Protein AF-A0AA36I573-F1 (afdb_monomer_lite)

Structure (mmCIF, N/CA/C/O backbone):
data_AF-A0AA36I573-F1
#
_entry.id   AF-A0AA36I573-F1
#
loop_
_atom_site.group_PDB
_atom_site.id
_atom_site.type_symbol
_atom_site.label_atom_id
_atom_site.label_alt_id
_atom_site.label_comp_id
_atom_site.label_asym_id
_atom_site.label_entity_id
_atom_site.label_seq_id
_atom_site.pdbx_PDB_ins_code
_atom_site.Cartn_x
_atom_site.Cartn_y
_atom_site.Cartn_z
_atom_site.occupancy
_atom_site.B_iso_or_equiv
_atom_site.auth_seq_id
_atom_site.auth_comp_i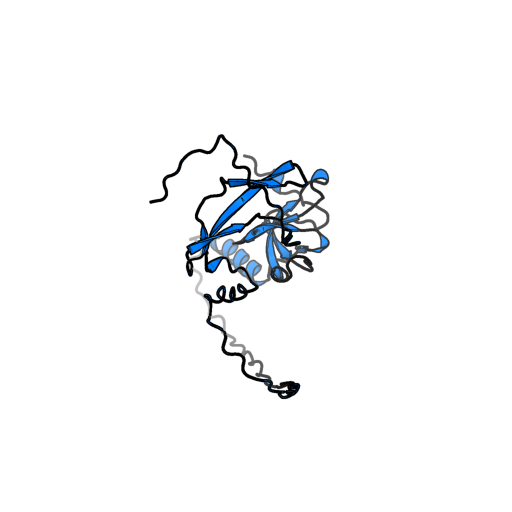d
_atom_site.auth_asym_id
_atom_site.auth_atom_id
_atom_site.pdbx_PDB_model_num
ATOM 1 N N . MET A 1 1 ? -1.035 2.482 -28.900 1.00 48.44 1 MET A N 1
ATOM 2 C CA . MET A 1 1 ? 0.062 3.462 -29.028 1.00 48.44 1 MET A CA 1
ATOM 3 C C . MET A 1 1 ? 0.068 4.164 -27.682 1.00 48.44 1 MET A C 1
ATOM 5 O O . MET A 1 1 ? -0.864 4.911 -27.439 1.00 48.44 1 MET A O 1
ATOM 9 N N . ASP A 1 2 ? 0.841 3.772 -26.669 1.00 44.41 2 ASP A N 1
ATOM 10 C CA . ASP A 1 2 ? 2.246 3.348 -26.639 1.00 44.41 2 ASP A CA 1
ATOM 11 C C . ASP A 1 2 ? 2.538 2.459 -25.395 1.00 44.41 2 ASP A C 1
ATOM 13 O O . ASP A 1 2 ? 3.086 2.935 -24.407 1.00 44.41 2 ASP A O 1
ATOM 17 N N . ASP A 1 3 ? 2.185 1.165 -25.414 1.00 58.22 3 ASP A N 1
ATOM 18 C CA . ASP A 1 3 ? 2.362 0.246 -24.258 1.00 58.22 3 ASP A CA 1
ATOM 19 C C . ASP A 1 3 ? 3.689 -0.546 -24.279 1.00 58.22 3 ASP A C 1
ATOM 21 O O . ASP A 1 3 ? 3.875 -1.526 -23.555 1.00 58.22 3 ASP A O 1
ATOM 25 N N . GLU A 1 4 ? 4.641 -0.175 -25.138 1.00 62.88 4 GLU A N 1
ATOM 26 C CA . GLU A 1 4 ? 5.870 -0.965 -25.324 1.00 62.88 4 GLU A CA 1
ATOM 27 C C . GLU A 1 4 ? 6.945 -0.679 -24.259 1.00 62.88 4 GLU A C 1
ATOM 29 O O . GLU A 1 4 ? 7.864 -1.475 -24.059 1.00 62.88 4 GLU A O 1
ATOM 34 N N . ASN A 1 5 ? 6.793 0.410 -23.498 1.00 55.94 5 ASN A N 1
ATOM 35 C CA . ASN A 1 5 ? 7.758 0.817 -22.474 1.00 55.94 5 ASN A CA 1
ATOM 36 C C . ASN A 1 5 ? 7.589 0.087 -21.121 1.00 55.94 5 ASN A C 1
ATOM 38 O O . ASN A 1 5 ? 8.440 0.223 -20.244 1.00 55.94 5 ASN A O 1
ATOM 42 N N . ASP A 1 6 ? 6.551 -0.743 -20.958 1.00 59.88 6 ASP A N 1
ATOM 43 C CA . ASP A 1 6 ? 6.249 -1.454 -19.701 1.00 59.88 6 ASP A CA 1
ATOM 44 C C . ASP A 1 6 ? 6.903 -2.847 -19.579 1.00 59.88 6 ASP A C 1
ATOM 46 O O . ASP A 1 6 ? 6.723 -3.555 -18.584 1.00 59.88 6 ASP A O 1
ATOM 50 N N . ARG A 1 7 ? 7.688 -3.280 -20.577 1.00 62.47 7 ARG A N 1
ATOM 51 C CA . ARG A 1 7 ? 8.261 -4.644 -20.606 1.00 62.47 7 ARG A CA 1
ATOM 52 C C . ARG A 1 7 ? 9.663 -4.790 -20.025 1.00 62.47 7 ARG A C 1
ATOM 54 O O . ARG A 1 7 ? 10.104 -5.929 -19.820 1.00 62.47 7 ARG A O 1
ATOM 61 N N . ALA A 1 8 ? 10.366 -3.697 -19.740 1.00 68.00 8 ALA A N 1
ATOM 62 C CA . ALA A 1 8 ? 11.680 -3.788 -19.119 1.00 68.00 8 ALA A CA 1
ATOM 63 C C . ALA A 1 8 ? 11.541 -4.243 -17.649 1.00 68.00 8 ALA A C 1
ATOM 65 O O . ALA A 1 8 ? 10.727 -3.688 -16.910 1.00 68.00 8 ALA A O 1
ATOM 66 N N . PRO A 1 9 ? 12.301 -5.256 -17.190 1.00 72.38 9 PRO A N 1
ATOM 67 C CA . PRO A 1 9 ? 12.328 -5.615 -15.776 1.00 72.38 9 PRO A CA 1
ATOM 68 C C . PRO A 1 9 ? 12.820 -4.418 -14.958 1.00 72.38 9 PRO A C 1
ATOM 70 O O . PRO A 1 9 ? 13.896 -3.879 -15.218 1.00 72.38 9 PRO A O 1
ATOM 73 N N . VAL A 1 10 ? 12.032 -4.001 -13.967 1.00 80.00 10 VAL A N 1
ATOM 74 C CA . VAL A 1 10 ? 12.319 -2.796 -13.193 1.00 80.00 10 VAL A CA 1
ATOM 75 C C . VAL A 1 10 ? 12.992 -3.192 -11.879 1.00 80.00 10 VAL A C 1
ATOM 77 O O . VAL A 1 10 ? 12.373 -3.752 -10.973 1.00 80.00 10 VAL A O 1
ATOM 80 N N . GLY A 1 11 ? 14.286 -2.890 -11.777 1.00 85.12 11 GLY A N 1
ATOM 81 C CA . GLY A 1 11 ? 15.065 -3.038 -10.549 1.00 85.12 11 GLY A CA 1
ATOM 82 C C . GLY A 1 11 ? 15.696 -4.422 -10.312 1.00 85.12 11 GLY A C 1
ATOM 83 O O . GLY A 1 11 ? 15.531 -5.351 -11.104 1.00 85.12 11 GLY A O 1
ATOM 84 N N . PRO A 1 12 ? 16.437 -4.570 -9.199 1.00 88.56 12 PRO A N 1
ATOM 85 C CA . PRO A 1 12 ? 17.244 -5.757 -8.879 1.00 88.56 12 PRO A CA 1
ATOM 86 C C . PRO A 1 12 ? 16.433 -7.045 -8.683 1.00 88.56 12 PRO A C 1
ATOM 88 O O . PRO A 1 12 ? 16.950 -8.138 -8.900 1.00 88.56 12 PRO A O 1
ATOM 91 N N . LEU A 1 13 ? 15.156 -6.935 -8.303 1.00 89.88 13 LEU A N 1
ATOM 92 C CA . LEU A 1 13 ? 14.264 -8.086 -8.132 1.00 89.88 13 LEU A CA 1
ATOM 93 C C . LEU A 1 13 ? 13.675 -8.602 -9.457 1.00 89.88 13 LEU A C 1
ATOM 95 O O . LEU A 1 13 ? 12.965 -9.611 -9.446 1.00 89.88 13 LEU A O 1
ATOM 99 N N . GLY A 1 14 ? 13.927 -7.922 -10.583 1.00 93.06 14 GLY A N 1
ATOM 100 C CA . GLY A 1 14 ? 13.366 -8.290 -11.885 1.00 93.06 14 GLY A CA 1
ATOM 101 C C . GLY A 1 14 ? 11.836 -8.352 -11.858 1.00 93.06 14 GLY A C 1
ATOM 102 O O . GLY A 1 14 ? 11.238 -9.298 -12.381 1.00 93.06 14 GLY A O 1
ATOM 103 N N . LEU A 1 15 ? 11.212 -7.401 -11.158 1.00 93.12 15 LEU A N 1
ATOM 104 C CA . LEU A 1 15 ? 9.760 -7.289 -11.070 1.00 93.12 15 LEU A CA 1
ATOM 105 C C . LEU A 1 15 ? 9.243 -6.495 -12.265 1.00 93.12 15 LEU A C 1
ATOM 107 O O . LEU A 1 15 ? 9.844 -5.497 -12.670 1.00 93.12 15 LEU A O 1
ATOM 111 N N . ARG A 1 16 ? 8.131 -6.955 -12.829 1.00 92.88 16 ARG A N 1
ATOM 112 C CA . ARG A 1 16 ? 7.408 -6.248 -13.890 1.00 92.88 16 ARG A CA 1
ATOM 113 C C . ARG A 1 16 ? 6.127 -5.637 -13.334 1.00 92.88 16 ARG A C 1
ATOM 115 O O . ARG A 1 16 ? 5.551 -6.240 -12.423 1.00 92.88 16 ARG A O 1
ATOM 122 N N . PRO A 1 17 ? 5.679 -4.470 -13.829 1.00 93.62 17 PRO A N 1
ATOM 123 C CA . PRO A 1 17 ? 4.363 -3.940 -13.486 1.00 93.62 17 PRO A CA 1
ATOM 124 C C . PRO A 1 17 ? 3.287 -5.025 -13.653 1.00 93.62 17 PRO A C 1
ATOM 126 O O . PRO A 1 17 ? 3.243 -5.709 -14.671 1.00 93.62 17 PRO A O 1
ATOM 129 N N . GLY A 1 18 ? 2.479 -5.244 -12.619 1.00 93.38 18 GLY A N 1
ATOM 130 C CA . GLY A 1 18 ? 1.494 -6.326 -12.542 1.00 93.38 18 GLY A CA 1
ATOM 131 C C . GLY A 1 18 ? 1.977 -7.615 -11.865 1.00 93.38 18 GLY A C 1
ATOM 132 O O . GLY A 1 18 ? 1.145 -8.466 -11.552 1.00 93.38 18 GLY A O 1
ATOM 133 N N . ASP A 1 19 ? 3.271 -7.774 -11.561 1.00 94.25 19 ASP A N 1
ATOM 134 C CA . ASP A 1 19 ? 3.752 -8.963 -10.846 1.00 94.25 19 ASP A CA 1
ATOM 135 C C . ASP A 1 19 ? 3.166 -9.016 -9.417 1.00 94.25 19 ASP A C 1
ATOM 137 O O . ASP A 1 19 ? 3.201 -8.013 -8.685 1.00 94.25 19 ASP A O 1
ATOM 141 N N . PRO A 1 20 ? 2.669 -10.185 -8.965 1.00 96.00 20 PRO A N 1
ATOM 142 C CA . PRO A 1 20 ? 2.186 -10.350 -7.606 1.00 96.00 20 PRO A CA 1
ATOM 143 C C . PRO A 1 20 ? 3.357 -10.364 -6.620 1.00 96.00 20 PRO A C 1
ATOM 145 O O . PRO A 1 20 ? 4.301 -11.157 -6.708 1.00 96.00 20 PRO A O 1
ATOM 148 N N . VAL A 1 21 ? 3.271 -9.498 -5.619 1.00 97.00 21 VAL A N 1
ATOM 149 C CA . VAL A 1 21 ? 4.294 -9.343 -4.588 1.00 97.00 21 VAL A CA 1
ATOM 150 C C . VAL A 1 21 ? 3.684 -9.409 -3.198 1.00 97.00 21 VAL A C 1
ATOM 152 O O . VAL A 1 21 ? 2.581 -8.927 -2.948 1.00 97.00 21 VAL A O 1
ATOM 155 N N . ARG A 1 22 ? 4.410 -10.010 -2.258 1.00 97.44 22 ARG A N 1
ATOM 156 C CA . ARG A 1 22 ? 4.003 -10.136 -0.861 1.00 97.44 22 ARG A CA 1
ATOM 157 C C . ARG A 1 22 ? 4.809 -9.196 0.002 1.00 97.44 22 ARG A C 1
ATOM 159 O O . ARG A 1 22 ? 6.034 -9.141 -0.082 1.00 97.44 22 ARG A O 1
ATOM 166 N N . LEU A 1 23 ? 4.110 -8.496 0.882 1.00 97.75 23 LEU A N 1
ATOM 167 C CA . LEU A 1 23 ? 4.749 -7.617 1.843 1.00 97.75 23 LEU A CA 1
ATOM 168 C C . LEU A 1 23 ? 5.271 -8.402 3.046 1.00 97.75 23 LEU A C 1
ATOM 170 O O . LEU A 1 23 ? 4.545 -9.199 3.646 1.00 97.75 23 LEU A O 1
ATOM 174 N N . LYS A 1 24 ? 6.521 -8.150 3.439 1.00 97.69 24 LYS A N 1
ATOM 175 C CA . LYS A 1 24 ? 7.153 -8.758 4.616 1.00 97.69 24 LYS A CA 1
ATOM 176 C C . LYS A 1 24 ? 7.926 -7.742 5.447 1.00 97.69 24 LYS A C 1
ATOM 178 O O . LYS A 1 24 ? 8.420 -6.734 4.953 1.00 97.69 24 LYS A O 1
ATOM 183 N N . ARG A 1 25 ? 8.082 -8.043 6.739 1.00 96.69 25 ARG A N 1
ATOM 184 C CA . ARG A 1 25 ? 8.960 -7.314 7.673 1.00 96.69 25 ARG A CA 1
ATOM 185 C C . ARG A 1 25 ? 8.707 -5.793 7.761 1.00 96.69 25 ARG A C 1
ATOM 187 O O . ARG A 1 25 ? 9.618 -5.061 8.140 1.00 96.69 25 ARG A O 1
ATOM 194 N N . LEU A 1 26 ? 7.504 -5.295 7.448 1.00 96.69 26 LEU A N 1
ATOM 195 C CA . LEU A 1 26 ? 7.151 -3.896 7.708 1.00 96.69 26 LEU A CA 1
ATOM 196 C C . LEU A 1 26 ? 7.145 -3.645 9.217 1.00 96.69 26 LEU A C 1
ATOM 198 O O . LEU A 1 26 ? 6.430 -4.322 9.963 1.00 96.69 26 LEU A O 1
ATOM 202 N N . GLN A 1 27 ? 7.931 -2.657 9.651 1.00 95.44 27 GLN A N 1
ATOM 203 C CA . GLN A 1 27 ? 7.996 -2.240 11.053 1.00 95.44 27 GLN A CA 1
ATOM 204 C C . GLN A 1 27 ? 6.838 -1.317 11.434 1.00 95.44 27 GLN A C 1
ATOM 206 O O . GLN A 1 27 ? 6.235 -1.519 12.485 1.00 95.44 27 GLN A O 1
ATOM 211 N N . ALA A 1 28 ? 6.502 -0.357 10.565 1.00 93.94 28 ALA A N 1
ATOM 212 C CA . ALA A 1 28 ? 5.454 0.629 10.826 1.00 93.94 28 ALA A CA 1
ATOM 213 C C . ALA A 1 28 ? 4.062 -0.010 10.925 1.00 93.94 28 ALA A C 1
ATOM 215 O O . ALA A 1 28 ? 3.282 0.340 11.802 1.00 93.94 28 ALA A O 1
ATOM 216 N N . ASN A 1 29 ? 3.756 -0.983 10.059 1.00 94.00 29 ASN A N 1
ATOM 217 C CA . ASN A 1 29 ? 2.431 -1.590 10.025 1.00 94.00 29 ASN A CA 1
ATOM 218 C C . ASN A 1 29 ? 2.495 -3.114 9.892 1.00 94.00 29 ASN A C 1
ATOM 220 O O . ASN A 1 29 ? 2.471 -3.678 8.796 1.00 94.00 29 ASN A O 1
ATOM 224 N N . LYS A 1 30 ? 2.544 -3.797 11.041 1.00 96.31 30 LYS A N 1
ATOM 225 C CA . LYS A 1 30 ? 2.609 -5.265 11.092 1.00 96.31 30 LYS A CA 1
ATOM 226 C C . LYS A 1 30 ? 1.374 -5.944 10.495 1.00 96.31 30 LYS A C 1
ATOM 228 O O . LYS A 1 30 ? 1.497 -7.076 10.041 1.00 96.31 30 LYS A O 1
ATOM 233 N N . SER A 1 31 ? 0.225 -5.259 10.453 1.00 96.44 31 SER A N 1
ATOM 234 C CA . SER A 1 31 ? -1.022 -5.795 9.881 1.00 96.44 31 SER A CA 1
ATOM 235 C C . SER A 1 31 ? -0.951 -6.023 8.369 1.00 96.44 31 SER A C 1
ATOM 237 O O . SER A 1 31 ? -1.752 -6.772 7.822 1.00 96.44 31 SER A O 1
ATOM 239 N N . MET A 1 32 ? 0.001 -5.373 7.693 1.00 96.19 32 MET A N 1
ATOM 240 C CA . MET A 1 32 ? 0.191 -5.495 6.249 1.00 96.19 32 MET A CA 1
ATOM 241 C C . MET A 1 32 ? 1.132 -6.631 5.863 1.00 96.19 32 MET A C 1
ATOM 243 O O . MET A 1 32 ? 1.181 -7.025 4.700 1.00 96.19 32 MET A O 1
ATOM 247 N N . ASN A 1 33 ? 1.878 -7.168 6.829 1.00 97.50 33 ASN A N 1
ATOM 248 C CA . ASN A 1 33 ? 2.772 -8.281 6.571 1.00 97.50 33 ASN A CA 1
ATOM 249 C C . ASN A 1 33 ? 1.958 -9.517 6.192 1.00 97.50 33 ASN A C 1
ATOM 251 O O . ASN A 1 33 ? 1.043 -9.927 6.902 1.00 97.50 33 ASN A O 1
ATOM 255 N N . GLY A 1 34 ? 2.330 -10.130 5.077 1.00 96.56 34 GLY A N 1
ATOM 256 C CA . GLY A 1 34 ? 1.684 -11.311 4.538 1.00 96.56 34 GLY A CA 1
ATOM 257 C C . GLY A 1 34 ? 0.626 -11.027 3.476 1.00 96.56 34 GLY A C 1
ATOM 258 O O . GLY A 1 34 ? 0.245 -11.986 2.804 1.00 96.56 34 GLY A O 1
ATOM 259 N N . LEU A 1 35 ? 0.201 -9.769 3.295 1.00 97.06 35 LEU A N 1
ATOM 260 C CA . LEU A 1 35 ? -0.703 -9.376 2.213 1.00 97.06 35 LEU A CA 1
ATOM 261 C C . LEU A 1 35 ? 0.009 -9.437 0.861 1.00 97.06 35 LEU A C 1
ATOM 263 O O . LEU A 1 35 ? 1.202 -9.137 0.762 1.00 97.06 35 LEU A O 1
ATOM 267 N N . VAL A 1 36 ? -0.750 -9.826 -0.161 1.00 96.75 36 VAL A N 1
ATOM 268 C CA . VAL A 1 36 ? -0.321 -9.845 -1.560 1.00 96.75 36 VAL A CA 1
ATOM 269 C C . VAL A 1 36 ? -0.915 -8.624 -2.253 1.00 96.75 36 VAL A C 1
ATOM 271 O O . VAL A 1 36 ? -2.093 -8.320 -2.061 1.00 96.75 36 VAL A O 1
ATOM 274 N N . GLY A 1 37 ? -0.088 -7.923 -3.015 1.00 96.94 37 GLY A N 1
ATOM 275 C CA . GLY A 1 37 ? -0.473 -6.815 -3.879 1.00 96.94 37 GLY A CA 1
ATOM 276 C C . GLY A 1 37 ? 0.196 -6.945 -5.240 1.00 96.94 37 GLY A C 1
ATOM 277 O O . GLY A 1 37 ? 0.903 -7.922 -5.495 1.00 96.94 37 GLY A O 1
ATOM 278 N N . TYR A 1 38 ? -0.011 -5.952 -6.093 1.00 96.94 38 TYR A N 1
ATOM 279 C CA . TYR A 1 38 ? 0.571 -5.909 -7.430 1.00 96.94 38 TYR A CA 1
ATOM 280 C C . TYR A 1 38 ? 1.622 -4.811 -7.497 1.00 96.94 38 TYR A C 1
ATOM 282 O O . TYR A 1 38 ? 1.400 -3.692 -7.026 1.00 96.94 38 TYR A O 1
ATOM 290 N N . PHE A 1 39 ? 2.797 -5.138 -8.028 1.00 96.50 39 PHE A N 1
ATOM 291 C CA . PHE A 1 39 ? 3.827 -4.136 -8.258 1.00 96.50 39 PHE A CA 1
ATOM 292 C C . PHE A 1 39 ? 3.371 -3.176 -9.361 1.00 96.50 39 PHE A C 1
ATOM 294 O O . PHE A 1 39 ? 2.940 -3.624 -10.415 1.00 96.50 39 PHE A O 1
ATOM 301 N N . MET A 1 40 ? 3.459 -1.867 -9.125 1.00 95.31 40 MET A N 1
ATOM 302 C CA . MET A 1 40 ? 3.114 -0.860 -10.132 1.00 95.31 40 MET A CA 1
ATOM 303 C C . MET A 1 40 ? 4.365 -0.290 -10.790 1.00 95.31 40 MET A C 1
ATOM 305 O O . MET A 1 40 ? 4.527 -0.374 -11.999 1.00 95.31 40 MET A O 1
ATOM 309 N N . LYS A 1 41 ? 5.244 0.319 -9.988 1.00 94.75 41 LYS A N 1
ATOM 310 C CA . LYS A 1 41 ? 6.435 1.016 -10.479 1.00 94.75 41 LYS A CA 1
ATOM 311 C C . LYS A 1 41 ? 7.520 1.111 -9.417 1.00 94.75 41 LYS A C 1
ATOM 313 O O . LYS A 1 41 ? 7.233 1.093 -8.215 1.00 94.75 41 LYS A O 1
ATOM 318 N N . LEU A 1 42 ? 8.761 1.255 -9.870 1.00 95.00 42 LEU A N 1
ATOM 319 C CA . LEU A 1 42 ? 9.894 1.615 -9.025 1.00 95.00 42 LEU A CA 1
ATOM 320 C C . LEU A 1 42 ? 10.071 3.127 -9.080 1.00 95.00 42 LEU A C 1
ATOM 322 O O . LEU A 1 42 ? 10.150 3.706 -10.161 1.00 95.00 42 LEU A O 1
ATOM 326 N N . GLU A 1 43 ? 10.122 3.761 -7.920 1.00 94.12 43 GLU A N 1
ATOM 327 C CA . GLU A 1 43 ? 10.464 5.174 -7.837 1.00 94.12 43 GLU A CA 1
ATOM 328 C C . GLU A 1 43 ? 11.951 5.379 -8.099 1.00 94.12 43 GLU A C 1
ATOM 330 O O . GLU A 1 43 ? 12.790 4.580 -7.672 1.00 94.12 43 GLU A O 1
ATOM 335 N N . THR A 1 44 ? 12.267 6.453 -8.815 1.00 89.31 44 THR A N 1
ATOM 336 C CA . THR A 1 44 ? 13.628 6.818 -9.200 1.00 89.31 44 THR A CA 1
ATOM 337 C C . THR A 1 44 ? 14.505 7.017 -7.960 1.00 89.31 44 THR A C 1
ATOM 339 O O . THR A 1 44 ? 14.018 7.213 -6.842 1.00 89.31 44 THR A O 1
ATOM 342 N N . ALA A 1 45 ? 15.829 6.978 -8.130 1.00 84.12 45 ALA A N 1
ATOM 343 C CA . ALA A 1 45 ? 16.768 7.173 -7.020 1.00 84.12 45 ALA A CA 1
ATOM 344 C C . ALA A 1 45 ? 16.550 8.511 -6.282 1.00 84.12 45 ALA A C 1
ATOM 346 O O . ALA A 1 45 ? 16.762 8.579 -5.072 1.00 84.12 45 ALA A O 1
ATOM 347 N N . GLU A 1 46 ? 16.054 9.529 -6.988 1.00 87.00 46 GLU A N 1
ATOM 348 C CA . GLU A 1 46 ? 15.692 10.845 -6.442 1.00 87.00 46 GLU A CA 1
ATOM 349 C C . GLU A 1 46 ? 14.585 10.764 -5.377 1.00 87.00 46 GLU A C 1
ATOM 351 O O . GLU A 1 46 ? 14.646 11.443 -4.355 1.00 87.00 46 GLU A O 1
ATOM 356 N N . ASP A 1 47 ? 13.630 9.851 -5.557 1.00 84.94 47 ASP A N 1
ATOM 357 C CA . ASP A 1 47 ? 12.518 9.589 -4.635 1.00 84.94 47 ASP A CA 1
ATOM 358 C C . ASP A 1 47 ? 12.868 8.540 -3.555 1.00 84.94 47 ASP A C 1
ATOM 360 O O . ASP A 1 47 ? 12.057 8.182 -2.691 1.00 84.94 47 ASP A O 1
ATOM 364 N N . GLY A 1 48 ? 14.108 8.039 -3.570 1.00 86.81 48 GLY A N 1
ATOM 365 C CA . GLY A 1 48 ? 14.629 7.092 -2.588 1.00 86.81 48 GLY A CA 1
ATOM 366 C C . GLY A 1 48 ? 14.417 5.617 -2.931 1.00 86.81 48 GLY A C 1
ATOM 367 O O . GLY A 1 48 ? 14.459 4.789 -2.015 1.00 86.81 48 GLY A O 1
ATOM 368 N N . GLY A 1 49 ? 14.191 5.278 -4.209 1.00 91.75 49 GLY A N 1
ATOM 369 C CA . GLY A 1 49 ? 14.271 3.895 -4.702 1.00 91.75 49 GLY A CA 1
ATOM 370 C C . GLY A 1 49 ? 13.233 2.945 -4.097 1.00 91.75 49 GLY A C 1
ATOM 371 O O . GLY A 1 49 ? 13.552 1.808 -3.742 1.00 91.75 49 GLY A O 1
ATOM 372 N N . ARG A 1 50 ? 12.001 3.420 -3.882 1.00 96.31 50 ARG A N 1
ATOM 373 C CA . ARG A 1 50 ? 10.931 2.636 -3.246 1.00 96.31 50 ARG A CA 1
ATOM 374 C C . ARG A 1 50 ? 10.038 1.974 -4.291 1.00 96.31 50 ARG A C 1
ATOM 376 O O . ARG A 1 50 ? 9.750 2.537 -5.339 1.00 96.31 50 ARG A O 1
ATOM 383 N N . TYR A 1 51 ? 9.563 0.779 -3.973 1.00 96.56 51 TYR A N 1
ATOM 384 C CA . TYR A 1 51 ? 8.590 0.046 -4.771 1.00 96.56 51 TYR A CA 1
ATOM 385 C C . TYR A 1 51 ? 7.190 0.557 -4.431 1.00 96.56 51 TYR A C 1
ATOM 387 O O . TYR A 1 51 ? 6.818 0.610 -3.256 1.00 96.56 51 TYR A O 1
ATOM 395 N N . VAL A 1 52 ? 6.407 0.915 -5.445 1.00 97.06 52 VAL A N 1
ATOM 396 C CA . VAL A 1 52 ? 4.989 1.254 -5.290 1.00 97.06 52 VAL A CA 1
ATOM 397 C C . VAL A 1 52 ? 4.173 -0.003 -5.559 1.00 97.06 52 VAL A C 1
ATOM 399 O O . VAL A 1 52 ? 4.216 -0.554 -6.659 1.00 97.06 52 VAL A O 1
ATOM 402 N N . VAL A 1 53 ? 3.460 -0.473 -4.538 1.00 97.50 53 VAL A N 1
ATOM 403 C CA . VAL A 1 53 ? 2.655 -1.698 -4.582 1.00 97.50 53 VAL A CA 1
ATOM 404 C C . VAL A 1 53 ? 1.197 -1.355 -4.314 1.00 97.50 53 VAL A C 1
ATOM 406 O O . VAL A 1 53 ? 0.886 -0.732 -3.299 1.00 97.50 53 VAL A O 1
ATOM 409 N N . GLU A 1 54 ? 0.296 -1.791 -5.185 1.00 97.38 54 GLU A N 1
ATOM 410 C CA . GLU A 1 54 ? -1.142 -1.619 -5.008 1.00 97.38 54 GLU A CA 1
ATOM 411 C C . GLU A 1 54 ? -1.732 -2.763 -4.172 1.00 97.38 54 GLU A C 1
ATOM 413 O O . GLU A 1 54 ? -1.615 -3.941 -4.516 1.00 97.38 54 GLU A O 1
ATOM 418 N N . LEU A 1 55 ? -2.375 -2.422 -3.051 1.00 96.69 55 LEU A N 1
ATOM 419 C CA . LEU A 1 55 ? -2.978 -3.379 -2.113 1.00 96.69 55 LEU A CA 1
ATOM 420 C C . LEU A 1 55 ? -4.508 -3.347 -2.181 1.00 96.69 55 LEU A C 1
ATOM 422 O O . LEU A 1 55 ? -5.182 -3.126 -1.167 1.00 96.69 55 LEU A O 1
ATOM 426 N N . GLY A 1 56 ? -5.065 -3.552 -3.376 1.00 94.25 56 GLY A N 1
ATOM 427 C CA . GLY A 1 56 ? -6.512 -3.571 -3.612 1.00 94.25 56 GLY A CA 1
ATOM 428 C C . GLY A 1 56 ? -7.220 -2.389 -2.938 1.00 94.25 56 GLY A C 1
ATOM 429 O O . GLY A 1 56 ? -6.897 -1.234 -3.185 1.00 94.25 56 GLY A O 1
ATOM 430 N N . LYS A 1 57 ? -8.129 -2.669 -1.992 1.00 93.94 57 LYS A N 1
ATOM 431 C CA . LYS A 1 57 ? -8.930 -1.643 -1.290 1.00 93.94 57 LYS A CA 1
ATOM 432 C C . LYS A 1 57 ? -8.124 -0.607 -0.492 1.00 93.94 57 LYS A C 1
ATOM 434 O O . LYS A 1 57 ? -8.691 0.405 -0.097 1.00 93.94 57 LYS A O 1
ATOM 439 N N . ARG A 1 58 ? -6.849 -0.866 -0.179 1.00 93.38 58 ARG A N 1
ATOM 440 C CA . ARG A 1 58 ? -6.006 0.057 0.604 1.00 93.38 58 ARG A CA 1
ATOM 441 C C . ARG A 1 58 ? -5.262 1.082 -0.256 1.00 93.38 58 ARG A C 1
ATOM 443 O O . ARG A 1 58 ? -4.690 2.006 0.312 1.00 93.38 58 ARG A O 1
ATOM 450 N N . GLY A 1 59 ? -5.279 0.928 -1.580 1.00 96.19 59 GLY A N 1
ATOM 451 C CA . GLY A 1 59 ? -4.570 1.809 -2.505 1.00 96.19 59 GLY A CA 1
ATOM 452 C C . GLY A 1 59 ? -3.060 1.535 -2.600 1.00 96.19 59 GLY A C 1
ATOM 453 O O . GLY A 1 59 ? -2.586 0.479 -2.155 1.00 96.19 59 GLY A O 1
ATOM 454 N N . PRO A 1 60 ? -2.302 2.463 -3.216 1.00 97.12 60 PRO A N 1
ATOM 455 C CA . PRO A 1 60 ? -0.873 2.317 -3.466 1.00 97.12 60 PRO A CA 1
ATOM 456 C C . PRO A 1 60 ? -0.039 2.570 -2.206 1.00 97.12 60 PRO A C 1
ATOM 458 O O . PRO A 1 60 ? -0.260 3.526 -1.462 1.00 97.12 60 PRO A O 1
ATOM 461 N N . VAL A 1 61 ? 0.964 1.724 -1.978 1.00 97.12 61 VAL A N 1
ATOM 462 C CA . VAL A 1 61 ? 1.850 1.793 -0.814 1.00 97.12 61 VAL A CA 1
ATOM 463 C C . VAL A 1 61 ? 3.306 1.744 -1.251 1.00 97.12 61 VAL A C 1
ATOM 465 O O . VAL A 1 61 ? 3.729 0.856 -1.986 1.00 97.12 61 VAL A O 1
ATOM 468 N N . ARG A 1 62 ? 4.088 2.698 -0.737 1.00 96.44 62 ARG A N 1
ATOM 469 C CA . ARG A 1 62 ? 5.535 2.802 -0.947 1.00 96.44 62 ARG A CA 1
ATOM 470 C C . ARG A 1 62 ? 6.284 1.914 0.047 1.00 96.44 62 ARG A C 1
ATOM 472 O O . ARG A 1 62 ? 6.246 2.163 1.254 1.00 96.44 62 ARG A O 1
ATOM 479 N N . VAL A 1 63 ? 6.999 0.910 -0.447 1.00 97.00 63 VAL A N 1
ATOM 480 C CA . VAL A 1 63 ? 7.758 -0.064 0.354 1.00 97.00 63 VAL A CA 1
ATOM 481 C C . VAL A 1 63 ? 9.199 -0.192 -0.130 1.00 97.00 63 VAL A C 1
ATOM 483 O O . VAL A 1 63 ? 9.505 0.004 -1.300 1.00 97.00 63 VAL A O 1
ATOM 486 N N . ARG A 1 64 ? 10.120 -0.498 0.789 1.00 96.38 64 ARG A N 1
ATOM 487 C CA . ARG A 1 64 ? 11.523 -0.770 0.438 1.00 96.38 64 ARG A CA 1
ATOM 488 C C . ARG A 1 64 ? 11.655 -2.166 -0.154 1.00 96.38 64 ARG A C 1
ATOM 490 O O . ARG A 1 64 ? 10.888 -3.055 0.200 1.00 96.38 64 ARG A O 1
ATOM 497 N N . GLU A 1 65 ? 12.701 -2.376 -0.940 1.00 95.94 65 GLU A N 1
ATOM 498 C CA . GLU A 1 65 ? 13.019 -3.667 -1.559 1.00 95.94 65 GLU A CA 1
ATOM 499 C C . GLU A 1 65 ? 13.021 -4.841 -0.563 1.00 95.94 65 GLU A C 1
ATOM 501 O O . GLU A 1 65 ? 12.362 -5.850 -0.783 1.00 95.94 65 GLU A O 1
ATOM 506 N N . ILE A 1 66 ? 13.664 -4.680 0.603 1.00 96.94 66 ILE A N 1
ATOM 507 C CA . ILE A 1 66 ? 13.735 -5.720 1.650 1.00 96.94 66 ILE A CA 1
ATOM 508 C C . ILE A 1 66 ? 12.360 -6.137 2.204 1.00 96.94 66 ILE A C 1
ATOM 510 O O . ILE A 1 66 ? 12.213 -7.199 2.821 1.00 96.94 66 ILE A O 1
ATOM 514 N N . ASN A 1 67 ? 11.354 -5.283 2.019 1.00 97.38 67 ASN A N 1
ATOM 515 C CA . ASN A 1 67 ? 9.989 -5.500 2.472 1.00 97.38 67 ASN A CA 1
ATOM 516 C C . ASN A 1 67 ? 9.095 -6.142 1.410 1.00 97.38 67 ASN A C 1
ATOM 518 O O . ASN A 1 67 ? 7.922 -6.386 1.690 1.00 97.38 67 ASN A O 1
ATOM 522 N N . VAL A 1 68 ? 9.636 -6.431 0.229 1.00 97.44 68 VAL A N 1
ATOM 523 C CA . VAL A 1 68 ? 8.921 -7.033 -0.890 1.00 97.44 68 VAL A CA 1
ATOM 524 C C . VAL A 1 68 ? 9.472 -8.437 -1.133 1.00 97.44 68 VAL A C 1
ATOM 526 O O . VAL A 1 68 ? 10.666 -8.707 -1.021 1.00 97.44 68 VAL A O 1
ATOM 529 N N . GLU A 1 69 ? 8.579 -9.374 -1.410 1.00 96.75 69 GLU A N 1
ATOM 530 C CA . GLU A 1 69 ? 8.908 -10.739 -1.798 1.00 96.75 69 GLU A CA 1
ATOM 531 C C . GLU A 1 69 ? 8.131 -11.095 -3.055 1.00 96.75 69 GLU A C 1
ATOM 533 O O . GLU A 1 69 ? 6.905 -10.979 -3.073 1.00 96.75 69 GLU A O 1
ATOM 538 N N . LYS A 1 70 ? 8.835 -11.529 -4.103 1.00 95.38 70 LYS A N 1
ATOM 539 C CA . LYS A 1 70 ? 8.189 -12.000 -5.328 1.00 95.38 70 LYS A CA 1
ATOM 540 C C . LYS A 1 70 ? 7.381 -13.252 -5.002 1.00 95.38 70 LYS A C 1
ATOM 542 O O . LYS A 1 70 ? 7.934 -14.243 -4.523 1.00 95.38 70 LYS A O 1
ATOM 547 N N . VAL A 1 71 ? 6.073 -13.201 -5.232 1.00 95.19 71 VAL A N 1
ATOM 548 C CA . VAL A 1 71 ? 5.219 -14.379 -5.101 1.00 95.19 71 VAL A CA 1
ATOM 549 C C . VAL A 1 71 ? 5.231 -15.047 -6.459 1.00 95.19 71 VAL A C 1
ATOM 551 O O . VAL A 1 71 ? 4.797 -14.456 -7.441 1.00 95.19 71 VAL A O 1
ATOM 554 N N . GLY A 1 72 ? 5.761 -16.268 -6.539 1.00 87.69 72 GLY A N 1
ATOM 555 C CA . GLY A 1 72 ? 5.599 -17.057 -7.757 1.00 87.69 72 GLY A CA 1
ATOM 556 C C . GLY A 1 72 ? 4.107 -17.203 -8.081 1.00 87.69 72 GLY A C 1
ATOM 557 O O . GLY A 1 72 ? 3.298 -17.238 -7.143 1.00 87.69 72 GLY A O 1
ATOM 558 N N . PRO A 1 73 ? 3.719 -17.289 -9.367 1.00 78.31 73 PRO A N 1
ATOM 559 C CA . PRO A 1 73 ? 2.336 -17.564 -9.722 1.00 78.31 73 PRO A CA 1
ATOM 560 C C . PRO A 1 73 ? 1.899 -18.793 -8.927 1.00 78.31 73 PRO A C 1
ATOM 562 O O . PRO A 1 73 ? 2.567 -19.829 -8.891 1.00 78.31 73 PRO A O 1
ATOM 565 N N . THR A 1 74 ? 0.831 -18.642 -8.148 1.00 73.44 74 THR A N 1
ATOM 566 C CA . THR A 1 74 ? 0.372 -19.756 -7.325 1.00 73.44 74 THR A CA 1
ATOM 567 C C . THR A 1 74 ? -0.040 -20.854 -8.306 1.00 73.44 74 THR A C 1
ATOM 569 O O . THR A 1 74 ? -0.762 -20.557 -9.246 1.00 73.44 74 THR A O 1
ATOM 572 N N . ARG A 1 75 ? 0.336 -22.126 -8.111 1.00 75.44 75 ARG A N 1
ATOM 573 C CA . ARG A 1 75 ? -0.050 -23.236 -9.028 1.00 75.44 75 ARG A CA 1
ATOM 574 C C . ARG A 1 75 ? -1.543 -23.263 -9.406 1.00 75.44 75 ARG A C 1
ATOM 576 O O . ARG A 1 75 ? -1.952 -23.859 -10.396 1.00 75.44 75 ARG A O 1
ATOM 583 N N . ARG A 1 76 ? -2.386 -22.650 -8.570 1.00 68.12 76 ARG A N 1
ATOM 584 C CA . ARG A 1 76 ? -3.814 -22.455 -8.816 1.00 68.12 76 ARG A CA 1
ATOM 585 C C . ARG A 1 76 ? -4.117 -21.399 -9.887 1.00 68.12 76 ARG A C 1
ATOM 587 O O . ARG A 1 76 ? -5.032 -21.633 -10.664 1.00 68.12 76 ARG A O 1
ATOM 594 N N . SER A 1 77 ? -3.394 -20.279 -9.923 1.00 66.56 77 SER A N 1
ATOM 595 C CA . SER A 1 77 ? -3.524 -19.273 -10.981 1.00 66.56 77 SER A CA 1
ATOM 596 C C . SER A 1 77 ? -2.949 -19.779 -12.301 1.00 66.56 77 SER A C 1
ATOM 598 O O . SER A 1 77 ? -3.581 -19.560 -13.320 1.00 66.56 77 SER A O 1
ATOM 600 N N . GLU A 1 78 ? -1.860 -20.560 -12.287 1.00 70.12 78 GLU A N 1
ATOM 601 C CA . GLU A 1 78 ? -1.381 -21.259 -13.498 1.00 70.12 78 GLU A CA 1
ATOM 602 C C . GLU A 1 78 ? -2.459 -22.171 -14.092 1.00 70.12 78 GLU A C 1
ATOM 604 O O . GLU A 1 78 ? -2.703 -22.144 -15.289 1.00 70.12 78 GLU A O 1
ATOM 609 N N . ARG A 1 79 ? -3.164 -22.945 -13.255 1.00 75.12 79 ARG A N 1
ATOM 610 C CA . ARG A 1 79 ? -4.259 -23.810 -13.722 1.00 75.12 79 ARG A CA 1
ATOM 611 C C . ARG A 1 79 ? -5.465 -23.056 -14.282 1.00 75.12 79 ARG A C 1
ATOM 613 O O . ARG A 1 79 ? -6.207 -23.645 -15.057 1.00 75.12 79 ARG A O 1
ATOM 620 N N . LEU A 1 80 ? -5.713 -21.828 -13.827 1.00 70.75 80 LEU A N 1
ATOM 621 C CA . LEU A 1 80 ? -6.810 -21.000 -14.333 1.00 70.75 80 LEU A CA 1
ATOM 622 C C . LEU A 1 80 ? -6.404 -20.297 -15.629 1.00 70.75 80 LEU A C 1
ATOM 624 O O . LEU A 1 80 ? -7.155 -20.383 -16.590 1.00 70.75 80 LEU A O 1
ATOM 628 N N . ALA A 1 81 ? -5.199 -19.727 -15.681 1.00 70.94 81 ALA A N 1
ATOM 629 C CA . ALA A 1 81 ? -4.646 -19.129 -16.894 1.00 70.94 81 ALA A CA 1
ATOM 630 C C . ALA A 1 81 ? -4.529 -20.161 -18.029 1.00 70.94 81 ALA A C 1
ATOM 632 O O . ALA A 1 81 ? -5.010 -19.923 -19.128 1.00 70.94 81 ALA A O 1
ATOM 633 N N . ALA A 1 82 ? -4.024 -21.366 -17.735 1.00 76.75 82 ALA A N 1
ATOM 634 C CA . ALA A 1 82 ? -3.966 -22.458 -18.710 1.00 76.75 82 ALA A CA 1
ATOM 635 C C . ALA A 1 82 ? -5.355 -22.941 -19.173 1.00 76.75 82 ALA A C 1
ATOM 637 O O . ALA A 1 82 ? -5.467 -23.589 -20.207 1.00 76.75 82 ALA A O 1
ATOM 638 N N . ARG A 1 83 ? -6.419 -22.675 -18.401 1.00 77.00 83 ARG A N 1
ATOM 639 C CA . ARG A 1 83 ? -7.791 -23.013 -18.797 1.00 77.00 83 ARG A CA 1
ATOM 640 C C . ARG A 1 83 ? -8.415 -21.934 -19.680 1.00 77.00 83 ARG A C 1
ATOM 642 O O . ARG A 1 83 ? -9.208 -22.295 -20.537 1.00 77.00 83 ARG A O 1
ATOM 649 N N . GLU A 1 84 ? -8.080 -20.662 -19.470 1.00 74.62 84 GLU A N 1
ATOM 650 C CA . GLU A 1 84 ? -8.470 -19.575 -20.380 1.00 74.62 84 GLU A CA 1
ATOM 651 C C . GLU A 1 84 ? -7.775 -19.722 -21.736 1.00 74.62 84 GLU A C 1
ATOM 653 O O . GLU A 1 84 ? -8.462 -19.712 -22.749 1.00 74.62 84 GLU A O 1
ATOM 658 N N . GLU A 1 85 ? -6.467 -20.006 -21.773 1.00 75.50 85 GLU A N 1
ATOM 659 C CA . GLU A 1 85 ? -5.770 -20.273 -23.047 1.00 75.50 85 GLU A CA 1
ATOM 660 C C . GLU A 1 85 ? -6.344 -21.481 -23.806 1.00 75.50 85 GLU A C 1
ATOM 662 O O . GLU A 1 85 ? -6.350 -21.494 -25.033 1.00 75.50 85 GLU A O 1
ATOM 667 N N . ALA A 1 86 ? -6.851 -22.493 -23.097 1.00 75.69 86 ALA A N 1
ATOM 668 C CA . ALA A 1 86 ? -7.487 -23.651 -23.724 1.00 75.69 86 ALA A CA 1
ATOM 669 C C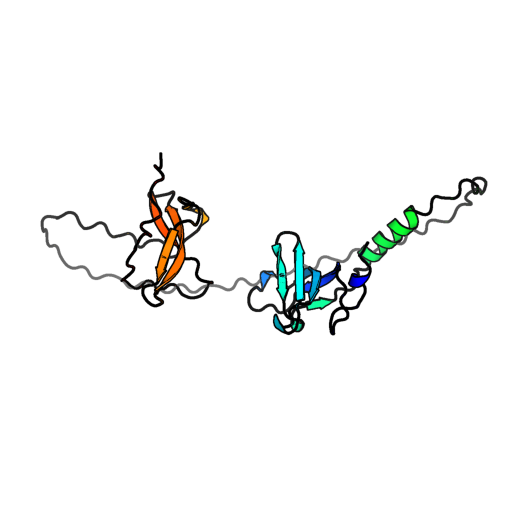 . ALA A 1 86 ? -8.941 -23.398 -24.168 1.00 75.69 86 ALA A C 1
ATOM 671 O O . ALA A 1 86 ? -9.492 -24.225 -24.886 1.00 75.69 86 ALA A O 1
ATOM 672 N N . ALA A 1 87 ? -9.584 -22.316 -23.715 1.00 71.38 87 ALA A N 1
ATOM 673 C CA . ALA A 1 87 ? -10.973 -22.007 -24.054 1.00 71.38 87 ALA A CA 1
ATOM 674 C C . ALA A 1 87 ? -11.107 -21.182 -25.345 1.00 71.38 87 ALA A C 1
ATOM 676 O O . ALA A 1 87 ? -12.148 -21.269 -25.985 1.00 71.38 87 ALA A O 1
ATOM 677 N N . ASP A 1 88 ? -10.063 -20.445 -25.739 1.00 71.19 88 ASP A N 1
ATOM 678 C CA . ASP A 1 88 ? -10.018 -19.691 -27.004 1.00 71.19 88 ASP A CA 1
ATOM 679 C C . ASP A 1 88 ? -9.528 -20.532 -28.199 1.00 71.19 88 ASP A C 1
ATOM 681 O O . ASP A 1 88 ? -9.497 -20.057 -29.334 1.00 71.19 88 ASP A O 1
ATOM 685 N N . GLN A 1 89 ? -9.161 -21.799 -27.979 1.00 70.44 89 GLN A N 1
ATOM 686 C CA . GLN A 1 89 ? -9.101 -22.769 -29.070 1.00 70.44 89 GLN A CA 1
ATOM 687 C C . GLN A 1 89 ? -10.526 -23.236 -29.359 1.00 70.44 89 GLN A C 1
ATOM 689 O O . GLN A 1 89 ? -10.974 -24.251 -28.824 1.00 70.44 89 GLN A O 1
ATOM 694 N N . ASP A 1 90 ? -11.238 -22.467 -30.188 1.00 64.62 90 ASP A N 1
ATOM 695 C CA . ASP A 1 90 ? -12.475 -22.926 -30.814 1.00 64.62 90 ASP A CA 1
ATOM 696 C C . ASP A 1 90 ? -12.210 -24.314 -31.423 1.00 64.62 90 ASP A C 1
ATOM 698 O O . ASP A 1 90 ? -11.298 -24.447 -32.249 1.00 64.62 90 ASP A O 1
ATOM 702 N N . PRO A 1 91 ? -12.931 -25.367 -30.995 1.00 67.62 91 PRO A N 1
ATOM 703 C CA . PRO A 1 91 ? -12.779 -26.679 -31.596 1.00 67.62 91 PRO A CA 1
ATOM 704 C C . PRO A 1 91 ? -13.125 -26.546 -33.077 1.00 67.62 91 PRO A C 1
ATOM 706 O O . PRO A 1 91 ? -14.228 -26.117 -33.421 1.00 67.62 91 PRO A O 1
ATOM 709 N N . ASP A 1 92 ? -12.159 -26.872 -33.938 1.00 71.06 92 ASP A N 1
ATOM 710 C CA . ASP A 1 92 ? -12.344 -26.874 -35.384 1.00 71.06 92 ASP A CA 1
ATOM 711 C C . ASP A 1 92 ? -13.594 -27.719 -35.702 1.00 71.06 92 ASP A C 1
ATOM 713 O O . ASP A 1 92 ? -13.654 -28.895 -35.324 1.00 71.06 92 ASP A O 1
ATOM 717 N N . PRO A 1 93 ? -14.632 -27.145 -36.336 1.00 74.81 93 PRO A N 1
ATOM 718 C CA . PRO A 1 93 ? -15.896 -27.836 -36.573 1.00 74.81 93 PRO A CA 1
ATOM 719 C C . PRO A 1 93 ? -15.788 -29.038 -37.532 1.00 74.81 93 PRO A C 1
ATOM 721 O O . PRO A 1 93 ? -16.808 -29.667 -37.811 1.00 74.81 93 PRO A O 1
ATOM 724 N N . ASN A 1 94 ? -14.594 -29.378 -38.031 1.00 73.25 94 ASN A N 1
ATOM 725 C CA . ASN A 1 94 ? -14.370 -30.521 -38.919 1.00 73.25 94 ASN A CA 1
ATOM 726 C C . ASN A 1 94 ? -14.046 -31.863 -38.230 1.00 73.25 94 ASN A C 1
ATOM 728 O O . ASN A 1 94 ? -14.003 -32.872 -38.928 1.00 73.25 94 ASN A O 1
ATOM 732 N N . ASP A 1 95 ? -13.875 -31.934 -36.905 1.00 56.81 95 ASP A N 1
ATOM 733 C CA . ASP A 1 95 ? -13.580 -33.198 -36.190 1.00 56.81 95 ASP A CA 1
ATOM 734 C C . ASP A 1 95 ? -14.838 -33.863 -35.574 1.00 56.81 95 ASP A C 1
ATOM 736 O O . ASP A 1 95 ? -14.845 -34.287 -34.416 1.00 56.81 95 ASP A O 1
ATOM 740 N N . LEU A 1 96 ? -15.944 -33.949 -36.327 1.00 56.91 96 LEU A N 1
ATOM 741 C CA . LEU A 1 96 ? -17.234 -34.470 -35.831 1.00 56.91 96 LEU A CA 1
ATOM 742 C C . LEU A 1 96 ? -17.460 -35.992 -35.969 1.00 56.91 96 LEU A C 1
ATOM 744 O O . LEU A 1 96 ? -18.518 -36.458 -35.557 1.00 56.91 96 LEU A O 1
ATOM 748 N N . ASP A 1 97 ? -16.495 -36.787 -36.445 1.00 55.81 97 ASP A N 1
ATOM 749 C CA . ASP A 1 97 ? -16.734 -38.212 -36.770 1.00 55.81 97 ASP A CA 1
ATOM 750 C C . ASP A 1 97 ? -15.803 -39.223 -36.065 1.00 55.81 97 ASP A C 1
ATOM 752 O O . ASP A 1 97 ? -15.472 -40.272 -36.620 1.00 55.81 97 ASP A O 1
ATOM 756 N N . ALA A 1 98 ? -15.386 -38.962 -34.821 1.00 59.00 98 ALA A N 1
ATOM 757 C CA . ALA A 1 98 ? -14.658 -39.954 -34.021 1.00 59.00 98 ALA A CA 1
ATOM 758 C C . ALA A 1 98 ? -15.454 -40.389 -32.779 1.00 59.00 98 ALA A C 1
ATOM 760 O O . ALA A 1 98 ? -15.490 -39.700 -31.759 1.00 59.00 98 ALA A O 1
ATOM 761 N N . ASP A 1 99 ? -16.073 -41.568 -32.885 1.00 55.84 99 ASP A N 1
ATOM 762 C CA . ASP A 1 99 ? -16.685 -42.333 -31.794 1.00 55.84 99 ASP A CA 1
ATOM 763 C C . ASP A 1 99 ? -15.772 -42.369 -30.546 1.00 55.84 99 ASP A C 1
ATOM 765 O O . ASP A 1 99 ? -14.642 -42.868 -30.623 1.00 55.84 99 ASP A O 1
ATOM 769 N N . PRO A 1 100 ? -16.218 -41.880 -29.371 1.00 59.03 100 PRO A N 1
ATOM 770 C CA . PRO A 1 100 ? -15.415 -41.946 -28.160 1.00 59.03 100 PRO A CA 1
ATOM 771 C C . PRO A 1 100 ? -15.442 -43.367 -27.583 1.00 59.03 100 PRO A C 1
ATOM 773 O O . PRO A 1 100 ? -16.325 -43.742 -26.806 1.00 59.03 100 PRO A O 1
ATOM 776 N N . GLU A 1 101 ? -14.429 -44.156 -27.940 1.00 52.75 101 GLU A N 1
ATOM 777 C CA . GLU A 1 101 ? -14.150 -45.452 -27.328 1.00 52.75 101 GLU A CA 1
ATOM 778 C C . GLU A 1 101 ? -13.840 -45.276 -25.825 1.00 52.75 101 GLU A C 1
ATOM 780 O O . GLU A 1 101 ? -13.037 -44.443 -25.393 1.00 52.75 101 GLU A O 1
ATOM 785 N N . ALA A 1 102 ? -14.550 -46.046 -25.004 1.00 54.31 102 ALA A N 1
ATOM 786 C CA . ALA A 1 102 ? -14.643 -45.905 -23.559 1.00 54.31 102 ALA A CA 1
ATOM 787 C C . ALA A 1 102 ? -13.290 -46.016 -22.823 1.00 54.31 102 ALA A C 1
ATOM 789 O O . ALA A 1 102 ? -12.739 -47.105 -22.651 1.00 54.31 102 ALA A O 1
ATOM 790 N N . ALA A 1 103 ? -12.799 -44.904 -22.265 1.00 58.47 103 ALA A N 1
ATOM 791 C CA . ALA A 1 103 ? -11.651 -44.916 -21.357 1.00 58.47 103 ALA A CA 1
ATOM 792 C C . ALA A 1 103 ? -12.069 -45.195 -19.887 1.00 58.47 103 ALA A C 1
ATOM 794 O O . ALA A 1 103 ? -13.008 -44.580 -19.370 1.00 58.47 103 ALA A O 1
ATOM 795 N N . PRO A 1 104 ? -11.367 -46.090 -19.160 1.00 58.34 104 PRO A N 1
ATOM 796 C CA . PRO A 1 104 ? -11.781 -46.575 -17.844 1.00 58.34 104 PRO A CA 1
ATOM 797 C C . PRO A 1 104 ? -11.472 -45.602 -16.691 1.00 58.34 104 PRO A C 1
ATOM 799 O O . PRO A 1 104 ? -10.322 -45.285 -16.377 1.00 58.34 104 PRO A O 1
ATOM 802 N N . SER A 1 105 ? -12.532 -45.221 -15.975 1.00 50.62 105 SER A N 1
ATOM 803 C CA . SER A 1 105 ? -12.516 -44.491 -14.702 1.00 50.62 105 SER A CA 1
ATOM 804 C C . SER A 1 105 ? -11.772 -45.264 -13.599 1.00 50.62 105 SER A C 1
ATOM 806 O O . SER A 1 105 ? -12.267 -46.256 -13.062 1.00 50.62 105 SER A O 1
ATOM 808 N N . LYS A 1 106 ? -10.576 -44.798 -13.211 1.00 59.22 106 LYS A N 1
ATOM 809 C CA . LYS A 1 106 ? -9.864 -45.267 -12.007 1.00 59.22 106 LYS A CA 1
ATOM 810 C C . LYS A 1 106 ? -10.022 -44.261 -10.870 1.00 59.22 106 LYS A C 1
ATOM 812 O O . LYS A 1 106 ? -9.266 -43.303 -10.724 1.00 59.22 106 LYS A O 1
ATOM 817 N N . ASN A 1 107 ? -11.015 -44.539 -10.035 1.00 49.16 107 ASN A N 1
ATOM 818 C CA . ASN A 1 107 ? -11.378 -43.801 -8.834 1.00 49.16 107 ASN A CA 1
ATOM 819 C C . ASN A 1 107 ? -10.330 -44.029 -7.717 1.00 49.16 107 ASN A C 1
ATOM 821 O O . ASN A 1 107 ? -10.325 -45.066 -7.050 1.00 49.16 107 ASN 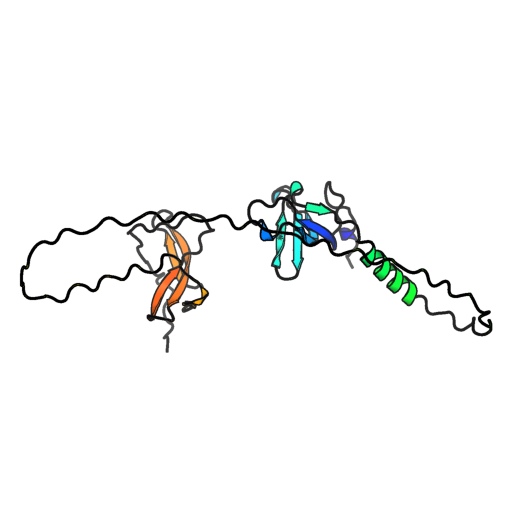A O 1
ATOM 825 N N . LYS A 1 108 ? -9.397 -43.087 -7.519 1.00 58.25 108 LYS A N 1
ATOM 826 C CA . LYS A 1 108 ? -8.344 -43.188 -6.489 1.00 58.25 108 LYS A CA 1
ATOM 827 C C . LYS A 1 108 ? -8.792 -42.488 -5.196 1.00 58.25 108 LYS A C 1
ATOM 829 O O . LYS A 1 108 ? -8.734 -41.265 -5.081 1.00 58.25 108 LYS A O 1
ATOM 834 N N . LYS A 1 109 ? -9.232 -43.294 -4.220 1.00 59.78 109 LYS A N 1
ATOM 835 C CA . LYS A 1 109 ? -9.521 -42.922 -2.818 1.00 59.78 109 LYS A CA 1
ATOM 836 C C . LYS A 1 109 ? -8.426 -42.005 -2.245 1.00 59.78 109 LYS A C 1
ATOM 838 O O . LYS A 1 109 ? -7.270 -42.415 -2.155 1.00 59.78 109 LYS A O 1
ATOM 843 N N . ARG A 1 110 ? -8.789 -40.797 -1.797 1.00 55.91 110 ARG A N 1
ATOM 844 C CA . ARG A 1 110 ? -7.935 -39.957 -0.934 1.00 55.91 110 ARG A CA 1
ATOM 845 C C . ARG A 1 110 ? -8.263 -40.242 0.541 1.00 55.91 110 ARG A C 1
ATOM 847 O O . ARG A 1 110 ? -9.439 -40.181 0.895 1.00 55.91 110 ARG A O 1
ATOM 854 N N . PRO A 1 111 ? -7.270 -40.532 1.401 1.00 57.94 111 PRO A N 1
ATOM 855 C CA . PRO A 1 111 ? -7.479 -40.648 2.840 1.00 57.94 111 PRO A CA 1
ATOM 856 C C . PRO A 1 111 ? -7.623 -39.266 3.495 1.00 57.94 111 PRO A C 1
ATOM 858 O O . PRO A 1 111 ? -6.931 -38.310 3.137 1.00 57.94 111 PRO A O 1
ATOM 861 N N . ALA A 1 112 ? -8.538 -39.175 4.459 1.00 54.50 112 ALA A N 1
ATOM 862 C CA . ALA A 1 112 ? -8.782 -37.993 5.276 1.00 54.50 112 ALA A CA 1
ATOM 863 C C . ALA A 1 112 ? -7.609 -37.728 6.244 1.00 54.50 112 ALA A C 1
ATOM 865 O O . ALA A 1 112 ? -7.162 -38.665 6.910 1.00 54.50 112 ALA A O 1
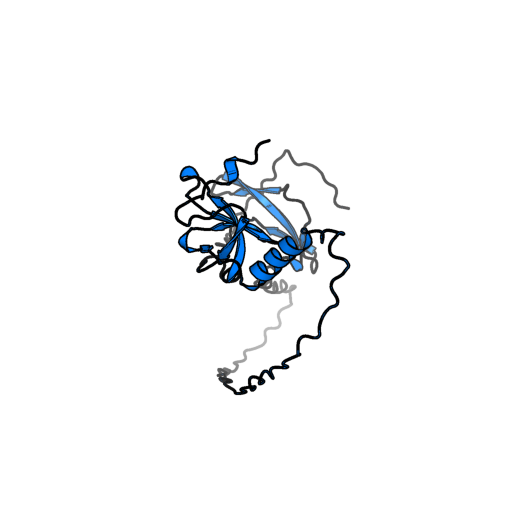ATOM 866 N N . PRO A 1 113 ? -7.117 -36.483 6.386 1.00 60.25 113 PRO A N 1
ATOM 867 C CA . PRO A 1 113 ? -6.206 -36.147 7.468 1.00 60.25 113 PRO A CA 1
ATOM 868 C C . PRO A 1 113 ? -6.985 -35.947 8.774 1.00 60.25 113 PRO A C 1
ATOM 870 O O . PRO A 1 113 ? -7.862 -35.091 8.888 1.00 60.25 113 PRO A O 1
ATOM 873 N N . ALA A 1 114 ? -6.634 -36.783 9.748 1.00 51.91 114 ALA A N 1
ATOM 874 C CA . ALA A 1 114 ? -7.154 -36.812 11.102 1.00 51.91 114 ALA A CA 1
ATOM 875 C C . ALA A 1 114 ? -7.020 -35.461 11.822 1.00 51.91 114 ALA A C 1
ATOM 877 O O . ALA A 1 114 ? -5.961 -34.830 11.837 1.00 51.91 114 ALA A O 1
ATOM 878 N N . ALA A 1 115 ? -8.105 -35.077 12.489 1.00 51.00 115 ALA A N 1
ATOM 879 C CA . ALA A 1 115 ? -8.134 -34.025 13.485 1.00 51.00 115 ALA A CA 1
ATOM 880 C C . ALA A 1 115 ? -7.192 -34.372 14.651 1.00 51.00 115 ALA A C 1
ATOM 882 O O . ALA A 1 115 ? -7.379 -35.382 15.331 1.00 51.00 115 ALA A O 1
ATOM 883 N N . LYS A 1 116 ? -6.204 -33.512 14.917 1.00 57.84 116 LYS A N 1
ATOM 884 C CA . LYS A 1 116 ? -5.515 -33.469 16.209 1.00 57.84 116 LYS A CA 1
ATOM 885 C C . LYS A 1 116 ? -6.019 -32.274 17.004 1.00 57.84 116 LYS A C 1
ATOM 887 O O . LYS A 1 116 ? -5.721 -31.122 16.706 1.00 57.84 116 LYS A O 1
ATOM 892 N N . ALA A 1 117 ? -6.818 -32.618 18.003 1.00 50.38 117 ALA A N 1
ATOM 893 C CA . ALA A 1 117 ? -7.167 -31.803 19.146 1.00 50.38 117 ALA A CA 1
ATOM 894 C C . ALA A 1 117 ? -5.951 -31.549 20.060 1.00 50.38 117 ALA A C 1
ATOM 896 O O . ALA A 1 117 ? -4.900 -32.172 19.902 1.00 50.38 117 ALA A O 1
ATOM 897 N N . ALA A 1 118 ? -6.216 -30.730 21.083 1.00 48.34 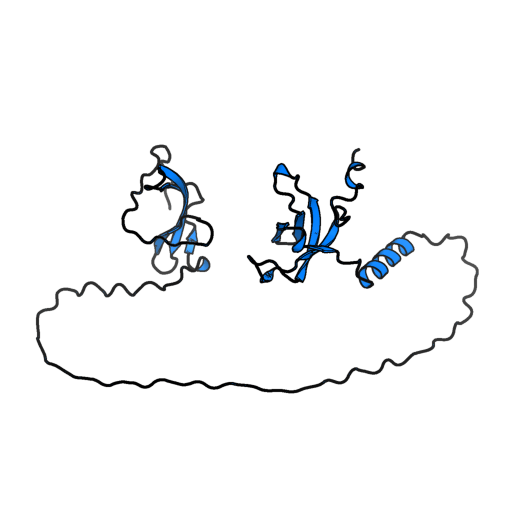118 ALA A N 1
ATOM 898 C CA . ALA A 1 118 ? -5.435 -30.451 22.291 1.00 48.34 118 ALA A CA 1
ATOM 899 C C . ALA A 1 118 ? -4.548 -29.194 22.217 1.00 48.34 118 ALA A C 1
ATOM 901 O O . ALA A 1 118 ? -3.868 -28.951 21.234 1.00 48.34 118 ALA A O 1
ATOM 902 N N . SER A 1 119 ? -4.447 -28.345 23.238 1.00 49.25 119 SER A N 1
ATOM 903 C CA . SER A 1 119 ? -5.181 -28.169 24.498 1.00 49.25 119 SER A CA 1
ATOM 904 C C . SER A 1 119 ? -4.511 -27.004 25.241 1.00 49.25 119 SER A C 1
ATOM 906 O O . SER A 1 119 ? -3.297 -26.878 25.166 1.00 49.25 119 SER A O 1
ATOM 908 N N . ARG A 1 120 ? -5.295 -26.253 26.027 1.00 49.47 120 ARG A N 1
ATOM 909 C CA . ARG A 1 120 ? -4.950 -25.690 27.353 1.00 49.47 120 ARG A CA 1
ATOM 910 C C . ARG A 1 120 ? -3.636 -24.897 27.506 1.00 49.47 120 ARG A C 1
ATOM 912 O O . ARG A 1 120 ? -2.562 -25.473 27.552 1.00 49.47 120 ARG A O 1
ATOM 919 N N . ALA A 1 121 ? -3.769 -23.628 27.899 1.00 46.66 121 ALA A N 1
ATOM 920 C CA . ALA A 1 121 ? -3.174 -23.138 29.152 1.00 46.66 121 ALA A CA 1
ATOM 921 C C . ALA A 1 121 ? -3.750 -21.761 29.518 1.00 46.66 121 ALA A C 1
ATOM 923 O O . ALA A 1 121 ? -3.275 -20.719 29.075 1.00 46.66 121 ALA A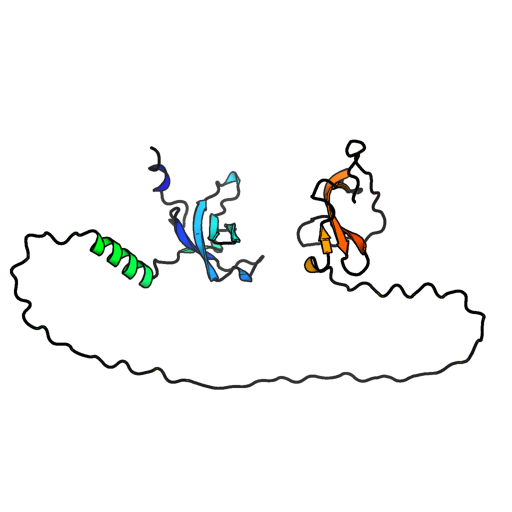 O 1
ATOM 924 N N . ALA A 1 122 ? -4.777 -21.771 30.368 1.00 51.72 122 ALA A N 1
ATOM 925 C CA . ALA A 1 122 ? -5.149 -20.617 31.170 1.00 51.72 122 ALA A CA 1
ATOM 926 C C . ALA A 1 122 ? -4.037 -20.363 32.198 1.00 51.72 122 ALA A C 1
ATOM 928 O O . ALA A 1 122 ? -3.680 -21.276 32.945 1.00 51.72 122 ALA A O 1
ATOM 929 N N . LYS A 1 123 ? -3.501 -19.138 32.259 1.00 55.69 123 LYS A N 1
ATOM 930 C CA . LYS A 1 123 ? -2.595 -18.725 33.335 1.00 55.69 123 LYS A CA 1
ATOM 931 C C . LYS A 1 123 ? -3.227 -17.600 34.142 1.00 55.69 123 LYS A C 1
ATOM 933 O O . LYS A 1 123 ? -3.684 -16.591 33.614 1.00 55.69 123 LYS A O 1
ATOM 938 N N . ALA A 1 124 ? -3.325 -17.896 35.429 1.00 49.50 124 ALA A N 1
ATOM 939 C CA . ALA A 1 124 ? -4.053 -17.188 36.457 1.00 49.50 124 ALA A CA 1
ATOM 940 C C . ALA A 1 124 ? -3.438 -15.830 36.841 1.00 49.50 124 ALA A C 1
ATOM 942 O O . ALA A 1 124 ? -2.275 -15.536 36.580 1.00 49.50 124 ALA A O 1
ATOM 943 N N . ARG A 1 125 ? -4.288 -15.040 37.506 1.00 49.50 125 ARG A N 1
ATOM 944 C CA . ARG A 1 125 ? -4.076 -13.725 38.141 1.00 49.50 125 ARG A CA 1
ATOM 945 C C . ARG A 1 125 ? -2.943 -13.738 39.186 1.00 49.50 125 ARG A C 1
ATOM 947 O O . ARG A 1 125 ? -2.591 -14.799 39.694 1.00 49.50 125 ARG A O 1
ATOM 954 N N . PRO A 1 126 ? -2.564 -12.550 39.687 1.00 59.00 126 PRO A N 1
ATOM 955 C CA . PRO A 1 126 ? -2.984 -12.268 41.060 1.00 59.00 126 PRO A CA 1
ATOM 956 C C . PRO A 1 126 ? -3.661 -10.902 41.247 1.00 59.00 126 PRO A C 1
ATOM 958 O O . PRO A 1 126 ? -3.298 -9.888 40.660 1.00 59.00 126 PRO A O 1
ATOM 961 N N . LYS A 1 127 ? -4.680 -10.921 42.113 1.00 56.31 127 LYS A N 1
ATOM 962 C CA . LYS A 1 127 ? -5.309 -9.767 42.761 1.00 56.31 127 LYS A CA 1
ATOM 963 C C . LYS A 1 127 ? -4.359 -9.248 43.848 1.00 56.31 127 LYS A C 1
ATOM 965 O O . LYS A 1 127 ? -3.956 -10.042 44.695 1.00 56.31 127 LYS A O 1
ATOM 970 N N . ALA A 1 128 ? -4.085 -7.945 43.885 1.00 54.59 128 ALA A N 1
ATOM 971 C CA . ALA A 1 128 ? -3.487 -7.293 45.050 1.00 54.59 128 ALA A CA 1
ATOM 972 C C . ALA A 1 128 ? -4.573 -6.596 45.885 1.00 54.59 128 ALA A C 1
ATOM 974 O O . ALA A 1 128 ? -5.500 -5.987 45.351 1.00 54.59 128 ALA A O 1
ATOM 975 N N . LYS A 1 129 ? -4.462 -6.795 47.200 1.00 54.47 129 LYS A N 1
ATOM 976 C CA . LYS A 1 129 ? -5.408 -6.456 48.264 1.00 54.47 129 LYS A CA 1
ATOM 977 C C . LYS A 1 129 ? -5.387 -4.969 48.639 1.00 54.47 129 LYS A C 1
ATOM 979 O O . LYS A 1 129 ? -4.339 -4.355 48.770 1.00 54.47 129 LYS A O 1
ATOM 984 N N . THR A 1 130 ? -6.601 -4.493 48.878 1.00 49.72 130 THR A N 1
ATOM 985 C CA . THR A 1 130 ? -7.115 -3.512 49.843 1.00 49.72 130 THR A CA 1
ATOM 986 C C . THR A 1 130 ? -6.197 -3.084 51.001 1.00 49.72 130 THR A C 1
ATOM 988 O O . THR A 1 130 ? -5.709 -3.937 51.741 1.00 49.72 130 THR A O 1
ATOM 991 N N . THR A 1 131 ? -6.165 -1.774 51.284 1.00 51.84 131 THR A N 1
ATOM 992 C CA . THR A 1 131 ? -5.884 -1.225 52.625 1.00 51.84 131 THR A CA 1
ATOM 993 C C . THR A 1 131 ? -6.973 -0.226 53.025 1.00 51.84 131 THR A C 1
ATOM 995 O O . THR A 1 131 ? -7.456 0.565 52.217 1.00 51.84 131 THR A O 1
ATOM 998 N N . VAL A 1 132 ? -7.407 -0.345 54.277 1.00 41.91 132 VAL A N 1
ATOM 999 C CA . VAL A 1 132 ? -8.629 0.196 54.882 1.00 41.91 132 VAL A CA 1
ATOM 1000 C C . VAL A 1 132 ? -8.384 1.535 55.605 1.00 41.91 132 VAL A C 1
ATOM 1002 O O . VAL A 1 132 ? -7.370 1.707 56.267 1.00 41.91 132 VAL A O 1
ATOM 1005 N N . LYS A 1 133 ? -9.373 2.432 55.457 1.00 52.62 133 LYS A N 1
ATOM 1006 C CA . LYS A 1 133 ? -9.894 3.551 56.287 1.00 52.62 133 LYS A CA 1
ATOM 1007 C C . LYS A 1 133 ? -9.082 4.128 57.469 1.00 52.62 133 LYS A C 1
ATOM 1009 O O . LYS A 1 133 ? -8.725 3.419 58.402 1.00 52.62 133 LYS A O 1
ATOM 1014 N N . LYS A 1 134 ? -9.131 5.468 57.572 1.00 49.59 134 LYS A N 1
ATOM 1015 C CA . LYS A 1 134 ? -9.352 6.200 58.840 1.00 49.59 134 LYS A CA 1
ATOM 1016 C C . LYS A 1 134 ? -10.421 7.301 58.662 1.00 49.59 134 LYS A C 1
ATOM 1018 O O . LYS A 1 134 ? -10.448 7.918 57.599 1.00 49.59 134 LYS A O 1
ATOM 1023 N N . PRO A 1 135 ? -11.304 7.533 59.655 1.00 64.75 135 PRO A N 1
ATOM 1024 C CA . PRO A 1 135 ? -12.328 8.577 59.630 1.00 64.75 135 PRO A CA 1
ATOM 1025 C C . PRO A 1 135 ? -11.865 9.832 60.389 1.00 64.75 135 PRO A C 1
ATOM 1027 O O . PRO A 1 135 ? -11.237 9.715 61.438 1.00 64.75 135 PRO A O 1
ATOM 1030 N N . SER A 1 136 ? -12.237 11.028 59.929 1.00 47.16 136 SER A N 1
ATOM 1031 C CA . SER A 1 136 ? -12.237 12.214 60.797 1.00 47.16 136 SER A CA 1
ATOM 1032 C C . SER A 1 136 ? -13.284 13.245 60.366 1.00 47.16 136 SER A C 1
ATOM 1034 O O . SER A 1 136 ? -13.159 13.896 59.332 1.00 47.16 136 SER A O 1
ATOM 1036 N N . SER A 1 137 ? -14.317 13.333 61.207 1.00 45.75 137 SER A N 1
ATOM 1037 C CA . SER A 1 137 ? -14.993 14.548 61.684 1.00 45.75 137 SER A CA 1
ATOM 1038 C C . SER A 1 137 ? -15.445 15.620 60.681 1.00 45.75 137 SER A C 1
ATOM 1040 O O . SER A 1 137 ? -14.687 16.484 60.255 1.00 45.75 137 SER A O 1
ATOM 1042 N N . PHE A 1 138 ? -16.757 15.607 60.437 1.00 52.25 138 PHE A N 1
ATOM 1043 C CA . PHE A 1 138 ? -17.689 16.702 60.743 1.00 52.25 138 PHE A CA 1
ATOM 1044 C C . PHE A 1 138 ? -17.113 18.134 60.764 1.00 52.25 138 PHE A C 1
ATOM 1046 O O . PHE A 1 138 ? -16.615 18.612 61.778 1.00 52.25 138 PHE A O 1
ATOM 1053 N N . ALA A 1 139 ? -17.330 18.867 59.671 1.00 47.75 139 ALA A N 1
ATOM 1054 C CA . ALA A 1 139 ? -17.485 20.317 59.706 1.00 47.75 139 ALA A CA 1
ATOM 1055 C C . ALA A 1 139 ? -18.603 20.708 58.732 1.00 47.75 139 ALA A C 1
ATOM 1057 O O . ALA A 1 139 ? -18.462 20.662 57.511 1.00 47.75 139 ALA A O 1
ATOM 1058 N N . LYS A 1 140 ? -19.754 21.043 59.314 1.00 57.88 140 LYS A N 1
ATOM 1059 C CA . LYS A 1 140 ? -20.951 21.553 58.650 1.00 57.88 140 LYS A CA 1
ATOM 1060 C C . LYS A 1 140 ? -20.657 23.007 58.258 1.00 57.88 140 LYS A C 1
ATOM 1062 O O . LYS A 1 140 ? -20.712 23.892 59.105 1.00 57.88 140 LYS A O 1
ATOM 1067 N N . LYS A 1 141 ? -20.282 23.252 57.000 1.00 48.16 141 LYS A N 1
ATOM 1068 C CA . LYS A 1 141 ? -20.221 24.598 56.413 1.00 48.16 141 LYS A CA 1
ATOM 1069 C C . LYS A 1 141 ? -21.044 24.625 55.131 1.00 48.16 141 LYS A C 1
ATOM 1071 O O . LYS A 1 141 ? -20.948 23.735 54.290 1.00 48.16 141 LYS A O 1
ATOM 1076 N N . THR A 1 142 ? -21.906 25.628 55.080 1.00 51.19 142 THR A N 1
ATOM 1077 C CA . THR A 1 142 ? -22.834 26.017 54.021 1.00 51.19 142 THR A CA 1
ATOM 1078 C C . THR A 1 142 ? -22.210 25.875 52.631 1.00 51.19 142 THR A C 1
ATOM 1080 O O . THR A 1 142 ? -21.202 26.499 52.306 1.00 51.19 142 THR A O 1
ATOM 1083 N N . ALA A 1 143 ? -22.792 24.981 51.830 1.00 44.19 143 ALA A N 1
ATOM 1084 C CA . ALA A 1 143 ? -22.271 24.579 50.535 1.00 44.19 143 ALA A CA 1
ATOM 1085 C C . ALA A 1 143 ? -22.559 25.649 49.474 1.00 44.19 143 ALA A C 1
ATOM 1087 O O . ALA A 1 143 ? -23.663 25.726 48.941 1.00 44.19 143 ALA A O 1
ATOM 1088 N N . ALA A 1 144 ? -21.535 26.426 49.123 1.00 63.50 144 ALA A N 1
ATOM 1089 C CA . ALA A 1 144 ? -21.417 26.943 47.766 1.00 63.50 144 ALA A CA 1
ATOM 1090 C C . ALA A 1 144 ? -21.456 25.750 46.783 1.00 63.50 144 ALA A C 1
ATOM 1092 O O . ALA A 1 144 ? -20.938 24.678 47.132 1.00 63.50 144 ALA A O 1
ATOM 1093 N N . PRO A 1 145 ? -22.068 25.887 45.589 1.00 50.81 145 PRO A N 1
ATOM 1094 C CA . PRO A 1 145 ? -22.116 24.809 44.609 1.00 50.81 145 PRO A CA 1
ATOM 1095 C C . PRO A 1 145 ? -20.686 24.350 44.336 1.00 50.81 145 PRO A C 1
ATOM 1097 O O . PRO A 1 145 ? -19.861 25.110 43.828 1.00 50.81 145 PRO A O 1
ATOM 1100 N N . LYS A 1 146 ? -20.372 23.114 44.746 1.00 53.31 146 LYS A N 1
ATOM 1101 C CA . LYS A 1 146 ? -19.083 22.491 44.450 1.00 53.31 146 LYS A CA 1
ATOM 1102 C C . LYS A 1 146 ? -18.900 22.601 42.936 1.00 53.31 146 LYS A C 1
ATOM 1104 O O . LYS A 1 146 ? -19.786 22.106 42.236 1.00 53.31 146 LYS A O 1
ATOM 1109 N N . PRO A 1 147 ? -17.817 23.222 42.426 1.00 53.88 147 PRO A N 1
ATOM 1110 C CA . PRO A 1 147 ? -17.516 23.164 41.006 1.00 53.88 147 PRO A CA 1
ATOM 1111 C C . PRO A 1 147 ? -17.512 21.685 40.654 1.00 53.88 147 PRO A C 1
ATOM 1113 O O . PRO A 1 147 ? -16.742 20.910 41.233 1.00 53.88 147 PRO A O 1
ATOM 1116 N N . GLY A 1 148 ? -18.500 21.292 39.845 1.00 49.88 148 GLY A N 1
ATOM 1117 C CA . GLY A 1 148 ? -18.759 19.904 39.519 1.00 49.88 148 GLY A CA 1
ATOM 1118 C C . GLY A 1 148 ? -17.436 19.292 39.125 1.00 49.88 148 GLY A C 1
ATOM 1119 O O . GLY A 1 148 ? -16.752 19.838 38.261 1.00 49.88 148 GLY A O 1
ATOM 1120 N N . SER A 1 149 ? -17.046 18.236 39.844 1.00 50.09 149 SER A N 1
ATOM 1121 C CA . SER A 1 149 ? -15.890 17.417 39.514 1.00 50.09 149 SER A CA 1
ATOM 1122 C C . SER A 1 149 ? -15.923 17.234 38.005 1.00 50.09 149 SER A C 1
ATOM 1124 O O . SER A 1 149 ? -16.835 16.583 37.492 1.00 50.09 149 SER A O 1
ATOM 1126 N N . LEU A 1 150 ? -15.013 17.924 37.307 1.00 56.47 150 LEU A N 1
ATOM 1127 C CA . LEU A 1 150 ? -14.829 17.808 35.872 1.00 56.47 150 LEU A CA 1
ATOM 1128 C C . LEU A 1 150 ? -14.405 16.366 35.678 1.00 56.47 150 LEU A C 1
ATOM 1130 O O . LEU A 1 150 ? -13.231 16.026 35.821 1.00 56.47 150 LEU A O 1
ATOM 1134 N N . SER A 1 151 ? -15.420 15.519 35.507 1.00 53.03 151 SER A N 1
ATOM 1135 C CA . SER A 1 151 ? -15.316 14.096 35.274 1.00 53.03 151 SER A CA 1
ATOM 1136 C C . SER A 1 151 ? -14.239 13.944 34.227 1.00 53.03 151 SER A C 1
ATOM 1138 O O . SER A 1 151 ? -14.368 14.465 33.117 1.00 53.03 151 SER A O 1
ATOM 1140 N N . ARG A 1 152 ? -13.116 13.379 34.676 1.00 56.25 152 ARG A N 1
ATOM 1141 C CA . ARG A 1 152 ? -11.883 13.231 33.921 1.00 56.25 152 ARG A CA 1
ATOM 1142 C C . ARG A 1 152 ? -12.280 12.647 32.575 1.00 56.25 152 ARG A C 1
ATOM 1144 O O . ARG A 1 152 ? -12.698 11.491 32.525 1.00 56.25 152 ARG A O 1
ATOM 1151 N N . ALA A 1 153 ? -12.234 13.480 31.535 1.00 57.50 153 ALA A N 1
ATOM 1152 C CA . ALA A 1 153 ? -12.650 13.076 30.204 1.00 57.50 153 ALA A CA 1
ATOM 1153 C C . ALA A 1 153 ? -11.929 11.764 29.852 1.00 57.50 153 ALA A C 1
ATOM 1155 O O . ALA A 1 153 ? -10.760 11.599 30.235 1.00 57.50 153 ALA A O 1
ATOM 1156 N N . PRO A 1 154 ? -12.619 10.806 29.213 1.00 56.38 154 PRO A N 1
ATOM 1157 C CA . PRO A 1 154 ? -12.021 9.527 28.866 1.00 56.38 154 PRO A CA 1
ATOM 1158 C C . PRO A 1 154 ? -10.711 9.773 28.110 1.00 56.38 154 PRO A C 1
ATOM 1160 O O . PRO A 1 154 ? -10.654 10.583 27.190 1.00 56.38 154 PRO A O 1
ATOM 1163 N N . ALA A 1 155 ? -9.644 9.097 28.540 1.00 64.56 155 ALA A N 1
ATOM 1164 C CA . ALA A 1 155 ? -8.276 9.347 28.079 1.00 64.56 155 ALA A CA 1
ATOM 1165 C C . ALA A 1 155 ? -8.041 9.016 26.590 1.00 64.56 155 ALA A C 1
ATOM 1167 O O . ALA A 1 155 ? -6.945 9.235 26.083 1.00 64.56 155 ALA A O 1
ATOM 1168 N N . SER A 1 156 ? -9.045 8.483 25.895 1.00 77.94 156 SER A N 1
ATOM 1169 C CA . SER A 1 156 ? -8.979 8.122 24.486 1.00 77.94 156 SER A CA 1
ATOM 1170 C C . SER A 1 156 ? -10.037 8.889 23.698 1.00 77.94 156 SER A C 1
ATOM 1172 O O . SER A 1 156 ? -11.236 8.691 23.898 1.00 77.94 156 SER A O 1
ATOM 1174 N N . PHE A 1 157 ? -9.583 9.733 22.778 1.00 78.12 157 PHE A N 1
ATOM 1175 C CA . PHE A 1 157 ? -10.419 10.310 21.732 1.00 78.12 157 PHE A CA 1
ATOM 1176 C C . PHE A 1 157 ? -10.822 9.201 20.749 1.00 78.12 157 PHE A C 1
ATOM 1178 O O . PHE A 1 157 ? -9.955 8.553 20.163 1.00 78.12 157 PHE A O 1
ATOM 1185 N N . ASN A 1 158 ? -12.123 8.956 20.598 1.00 84.69 158 ASN A N 1
ATOM 1186 C CA . ASN A 1 158 ? -12.661 8.004 19.629 1.00 84.69 158 ASN A CA 1
ATOM 1187 C C . ASN A 1 158 ? -13.378 8.774 18.522 1.00 84.69 158 ASN A C 1
ATOM 1189 O O . ASN A 1 158 ? -14.429 9.348 18.777 1.00 84.69 158 ASN A O 1
ATOM 1193 N N . VAL A 1 159 ? -12.833 8.757 17.305 1.00 82.81 159 VAL A N 1
ATOM 1194 C CA . VAL A 1 159 ? -13.353 9.517 16.150 1.00 82.81 159 VAL A CA 1
ATOM 1195 C C . VAL A 1 159 ? -14.825 9.194 15.854 1.00 82.81 159 VAL A C 1
ATOM 1197 O O . VAL A 1 159 ? -15.558 10.062 15.396 1.00 82.81 159 VAL A O 1
ATOM 1200 N N . LEU A 1 160 ? -15.283 7.976 16.167 1.00 86.81 160 LEU A N 1
ATOM 1201 C CA . LEU A 1 160 ? -16.653 7.527 15.892 1.00 86.81 160 LEU A CA 1
ATOM 1202 C C . LEU A 1 160 ? -17.726 8.212 16.755 1.00 86.81 160 LEU A C 1
ATOM 1204 O O . LEU A 1 160 ? -18.891 8.219 16.372 1.00 86.81 160 LEU A O 1
ATOM 1208 N N . ASP A 1 161 ? -17.359 8.779 17.909 1.00 89.69 161 ASP A N 1
ATOM 1209 C CA . ASP A 1 161 ? -18.297 9.472 18.807 1.00 89.69 161 ASP A CA 1
ATOM 1210 C C . ASP A 1 161 ? -18.484 10.967 18.436 1.00 89.69 161 ASP A C 1
ATOM 1212 O O . ASP A 1 161 ? -19.151 11.712 19.164 1.00 89.69 161 ASP A O 1
ATOM 1216 N N . TYR A 1 162 ? -17.901 11.427 17.320 1.00 91.00 162 TYR A N 1
ATOM 1217 C CA . TYR A 1 162 ? -17.895 12.833 16.911 1.00 91.00 162 TYR A CA 1
ATOM 1218 C C . TYR A 1 162 ? -18.396 13.035 15.477 1.00 91.00 162 TYR A C 1
ATOM 1220 O O . TYR A 1 162 ? -18.096 12.255 14.575 1.00 91.00 162 TYR A O 1
ATOM 1228 N N . ARG A 1 163 ? -19.111 14.142 15.253 1.00 90.06 163 ARG A N 1
ATOM 1229 C CA . ARG A 1 163 ? -19.484 14.643 13.923 1.00 90.06 163 ARG A CA 1
ATOM 1230 C C . ARG A 1 163 ? -18.469 15.687 13.464 1.00 90.06 163 ARG A C 1
ATOM 1232 O O . ARG A 1 163 ? -18.090 16.556 14.246 1.00 90.06 163 ARG A O 1
ATOM 1239 N N . ILE A 1 164 ? -18.049 15.620 12.203 1.00 86.00 164 ILE A N 1
ATOM 1240 C CA . ILE A 1 164 ? -17.225 16.663 11.577 1.00 86.00 164 ILE A CA 1
ATOM 1241 C C . ILE A 1 164 ? -18.115 17.893 11.354 1.00 86.00 164 ILE A C 1
ATOM 1243 O O . ILE A 1 164 ? -19.125 17.797 10.657 1.00 86.00 164 ILE A O 1
ATOM 1247 N N . CYS A 1 165 ? -17.765 19.022 11.973 1.00 81.88 165 CYS A N 1
ATOM 1248 C CA . CYS A 1 165 ? -18.536 20.268 11.859 1.00 81.88 165 CYS A CA 1
ATOM 1249 C C . CYS A 1 165 ? -18.089 21.150 10.703 1.00 81.88 165 CYS A C 1
ATOM 1251 O O . CYS A 1 165 ? -18.871 21.955 10.212 1.00 81.88 165 CYS A O 1
ATOM 1253 N N . SER A 1 166 ? -16.840 21.005 10.276 1.00 72.69 166 SER A N 1
ATOM 1254 C CA . SER A 1 166 ? -16.308 21.708 9.122 1.00 72.69 166 SER A CA 1
ATOM 1255 C C . SER A 1 166 ? -15.437 20.753 8.320 1.00 72.69 166 SER A C 1
ATOM 1257 O O . SER A 1 166 ? -14.585 20.050 8.874 1.00 72.69 166 SER A O 1
ATOM 1259 N N . GLU A 1 167 ? -15.613 20.761 7.003 1.00 59.94 167 GLU A N 1
ATOM 1260 C CA . GLU A 1 167 ? -14.564 20.334 6.074 1.00 59.94 167 GLU A CA 1
ATOM 1261 C C . GLU A 1 167 ? -13.258 21.113 6.381 1.00 59.94 167 GLU A C 1
ATOM 1263 O O . GLU A 1 167 ? -13.316 22.109 7.108 1.00 59.94 167 GLU A O 1
ATOM 1268 N N . PRO A 1 168 ? -12.060 20.649 5.966 1.00 60.69 168 PRO A N 1
ATOM 1269 C CA . PRO A 1 168 ? -10.763 21.160 6.442 1.00 60.69 168 PRO A CA 1
ATOM 1270 C C . PRO A 1 168 ? -10.415 22.569 5.926 1.00 60.69 168 PRO A C 1
ATOM 1272 O O . PRO A 1 168 ? -9.399 22.775 5.274 1.00 60.69 168 PRO A O 1
ATOM 1275 N N . SER A 1 169 ? -11.253 23.555 6.211 1.00 59.81 169 SER A N 1
ATOM 1276 C CA . SER A 1 169 ? -11.076 24.960 5.854 1.00 59.81 169 SER A CA 1
ATOM 1277 C C . SER A 1 169 ? -10.531 25.797 7.008 1.00 59.81 169 SER A C 1
ATOM 1279 O O . SER A 1 169 ? -10.289 26.989 6.838 1.00 59.81 169 SER A O 1
ATOM 1281 N N . LEU A 1 170 ? -10.302 25.193 8.180 1.00 77.81 170 LEU A N 1
ATOM 1282 C CA . LEU A 1 170 ? -9.703 25.890 9.310 1.00 77.81 170 LEU A CA 1
ATOM 1283 C C . LEU A 1 170 ? -8.214 25.585 9.395 1.00 77.81 170 LEU A C 1
ATOM 1285 O O . LEU A 1 170 ? -7.774 24.438 9.430 1.00 77.81 170 LEU A O 1
ATOM 1289 N N . GLU A 1 171 ? -7.434 26.658 9.409 1.00 83.00 171 GLU A N 1
ATOM 1290 C CA . GLU A 1 171 ? -5.997 26.619 9.596 1.00 83.00 171 GLU A CA 1
ATOM 1291 C C . GLU A 1 171 ? -5.674 27.239 10.954 1.00 83.00 171 GLU A C 1
ATOM 1293 O O . GLU A 1 171 ? -6.203 28.288 11.320 1.00 83.00 171 GLU A O 1
ATOM 1298 N N . VAL A 1 172 ? -4.792 26.598 11.714 1.00 83.50 172 VAL A N 1
ATOM 1299 C CA . VAL A 1 172 ? -4.278 27.131 12.978 1.00 83.50 172 VAL A CA 1
ATOM 1300 C C . VAL A 1 172 ? -2.808 27.451 12.787 1.00 83.50 172 VAL A C 1
ATOM 1302 O O . VAL A 1 172 ? -2.037 26.604 12.329 1.00 83.50 172 VAL A O 1
ATOM 1305 N N . GLN A 1 173 ? -2.409 28.672 13.137 1.00 84.94 173 GLN A N 1
ATOM 1306 C CA . GLN A 1 173 ? -1.004 29.049 13.139 1.00 84.94 173 GLN A CA 1
ATOM 1307 C C . GLN A 1 173 ? -0.307 28.441 14.360 1.00 84.94 173 GLN A C 1
ATOM 1309 O O . GLN A 1 173 ? -0.641 28.735 15.508 1.00 84.94 173 GLN A O 1
ATOM 1314 N N . ASP A 1 174 ? 0.675 27.580 14.111 1.00 80.50 174 ASP A N 1
ATOM 1315 C CA . ASP A 1 174 ? 1.543 27.042 15.151 1.00 80.50 174 ASP A CA 1
ATOM 1316 C C . ASP A 1 174 ? 2.387 28.182 15.735 1.00 80.50 174 ASP A C 1
ATOM 1318 O O . ASP A 1 174 ? 3.231 28.746 15.041 1.00 80.50 174 ASP A O 1
ATOM 1322 N N . ALA A 1 175 ? 2.177 28.515 17.010 1.00 76.75 175 ALA A N 1
ATOM 1323 C CA . ALA A 1 175 ? 2.877 29.616 17.671 1.00 76.75 175 ALA A CA 1
ATOM 1324 C C . ALA A 1 175 ? 4.403 29.420 17.731 1.00 76.75 175 ALA A C 1
ATOM 1326 O O . ALA A 1 175 ? 5.139 30.397 17.836 1.00 76.75 175 ALA A O 1
ATOM 1327 N N . SER A 1 176 ? 4.884 28.174 17.674 1.00 78.12 176 SER A N 1
ATOM 1328 C CA . SER A 1 176 ? 6.317 27.868 17.737 1.00 78.12 176 SER A CA 1
ATOM 1329 C C . SER A 1 176 ? 7.009 27.973 16.379 1.00 78.12 176 SER A C 1
ATOM 1331 O O . SER A 1 176 ? 8.165 28.376 16.304 1.00 78.12 176 SER A O 1
ATOM 1333 N N . GLN A 1 177 ? 6.298 27.627 15.304 1.00 82.81 177 GLN A N 1
ATOM 1334 C CA . GLN A 1 177 ? 6.848 27.571 13.945 1.00 82.81 177 GLN A CA 1
ATOM 1335 C C . GLN A 1 177 ? 6.348 28.703 13.044 1.00 82.81 177 GLN A C 1
ATOM 1337 O O . GLN A 1 177 ? 6.781 28.800 11.900 1.00 82.81 177 GLN A O 1
ATOM 1342 N N . MET A 1 178 ? 5.400 29.515 13.522 1.00 84.69 178 MET A N 1
ATOM 1343 C CA . MET A 1 178 ? 4.665 30.524 12.751 1.00 84.69 178 MET A CA 1
ATOM 1344 C C . MET A 1 178 ? 4.031 29.982 11.457 1.00 84.69 178 MET A C 1
ATOM 1346 O O . MET A 1 178 ? 3.715 30.746 10.545 1.00 84.69 178 MET A O 1
ATOM 1350 N N . LYS A 1 179 ? 3.807 28.664 11.375 1.00 85.00 179 LYS A N 1
ATOM 1351 C CA . LYS A 1 179 ? 3.300 27.969 10.187 1.00 85.00 179 LYS A CA 1
ATOM 1352 C C . LYS A 1 179 ? 1.822 27.628 10.353 1.00 85.00 179 LYS A C 1
ATOM 1354 O O . LYS A 1 179 ? 1.428 27.074 11.377 1.00 85.00 179 LYS A O 1
ATOM 1359 N N . TRP A 1 180 ? 1.026 27.911 9.327 1.00 84.06 180 TRP A N 1
ATOM 1360 C CA . TRP A 1 180 ? -0.378 27.509 9.253 1.00 84.06 180 TRP A CA 1
ATOM 1361 C C . TRP A 1 180 ? -0.495 25.999 9.030 1.00 84.06 180 TRP A C 1
ATOM 1363 O O . TRP A 1 180 ? 0.209 25.429 8.192 1.00 84.06 180 TRP A O 1
ATOM 1373 N N . ARG A 1 181 ? -1.347 25.337 9.817 1.00 81.25 181 ARG A N 1
ATOM 1374 C CA . ARG A 1 181 ? -1.620 23.899 9.716 1.00 81.25 181 ARG A CA 1
ATOM 1375 C C . ARG A 1 181 ? -3.121 23.658 9.596 1.00 81.25 181 ARG A C 1
ATOM 1377 O O . ARG A 1 181 ? -3.862 24.266 10.368 1.00 81.25 181 ARG A O 1
ATOM 1384 N N . PRO A 1 182 ? -3.566 22.751 8.712 1.00 83.94 182 PRO A N 1
ATOM 1385 C CA . PRO A 1 182 ? -4.972 22.390 8.638 1.00 83.94 182 PRO A CA 1
ATOM 1386 C C . PRO A 1 182 ? -5.412 21.725 9.947 1.00 83.94 182 PRO A C 1
ATOM 1388 O O . PRO A 1 182 ? -4.696 20.894 10.520 1.00 83.94 182 PRO A O 1
ATOM 1391 N N . CYS A 1 183 ? -6.593 22.095 10.426 1.00 85.38 183 CYS A N 1
ATOM 1392 C CA . CYS A 1 183 ? -7.241 21.481 11.571 1.00 85.38 183 CYS A CA 1
ATOM 1393 C C . CYS A 1 183 ? -8.668 21.051 11.221 1.00 85.38 183 CYS A C 1
ATOM 1395 O O . CYS A 1 183 ? -9.326 21.595 10.335 1.00 85.38 183 CYS A O 1
ATOM 1397 N N . HIS A 1 184 ? -9.140 20.039 11.938 1.00 83.62 184 HIS A N 1
ATOM 1398 C CA . HIS A 1 184 ? -10.503 19.543 11.844 1.00 83.62 184 HIS A CA 1
ATOM 1399 C C . HIS A 1 184 ? -11.253 19.898 13.124 1.00 83.62 184 HIS A C 1
ATOM 1401 O O . HIS A 1 184 ? -10.724 19.714 14.225 1.00 83.62 184 HIS A O 1
ATOM 1407 N N . LEU A 1 185 ? -12.493 20.367 12.987 1.00 87.69 185 LEU A N 1
ATOM 1408 C CA . LEU A 1 185 ? -13.399 20.535 14.116 1.00 87.69 185 LEU A CA 1
ATOM 1409 C C . LEU A 1 185 ? -14.391 19.391 14.194 1.00 87.69 185 LEU A C 1
ATOM 1411 O O . LEU A 1 185 ? -15.115 19.081 13.248 1.00 87.69 185 LEU A O 1
ATOM 1415 N N . TYR A 1 186 ? -14.433 18.812 15.381 1.00 87.19 186 TYR A N 1
ATOM 1416 C CA . TYR A 1 186 ? -15.303 17.718 15.745 1.00 87.19 186 TYR A CA 1
ATOM 1417 C C . TYR A 1 186 ? -16.269 18.194 16.823 1.00 87.19 186 TYR A C 1
ATOM 1419 O O . TYR A 1 186 ? -15.835 18.747 17.830 1.00 87.19 186 TYR A O 1
ATOM 1427 N N . GLN A 1 187 ? -17.565 17.949 16.662 1.00 90.06 187 GLN A N 1
ATOM 1428 C CA . GLN A 1 187 ? -18.541 18.105 17.737 1.00 90.06 187 GLN A CA 1
ATOM 1429 C C . GLN A 1 187 ? -18.899 16.738 18.300 1.00 90.06 187 GLN A C 1
ATOM 1431 O O . GLN A 1 187 ? -19.284 15.821 17.576 1.00 90.06 187 GLN A O 1
ATOM 1436 N N . SER A 1 188 ? -18.753 16.605 19.612 1.00 89.62 188 SER A N 1
ATOM 1437 C CA . SER A 1 188 ? -19.147 15.415 20.353 1.00 89.62 188 SER A CA 1
ATOM 1438 C C . SER A 1 188 ? -20.653 15.216 20.255 1.00 89.62 188 SER A C 1
ATOM 1440 O O . SER A 1 188 ? -21.430 16.115 20.582 1.00 89.62 188 SER A O 1
ATOM 1442 N N . LEU A 1 189 ? -21.066 14.011 19.865 1.00 88.44 189 LEU A N 1
ATOM 1443 C CA . LEU A 1 189 ? -22.480 13.648 19.773 1.00 88.44 189 LEU A CA 1
ATOM 1444 C C . LEU A 1 189 ? -23.145 13.498 21.149 1.00 88.44 189 LEU A C 1
ATOM 1446 O O . LEU A 1 189 ? -24.368 13.516 21.244 1.00 88.44 189 LEU A O 1
ATOM 1450 N N . ARG A 1 190 ? -22.357 13.332 22.221 1.00 86.31 190 ARG A N 1
ATOM 1451 C CA . ARG A 1 190 ? -22.884 13.074 23.572 1.00 86.31 190 ARG A CA 1
ATOM 1452 C C . ARG A 1 190 ? -23.182 14.340 24.360 1.00 86.31 190 ARG A C 1
ATOM 1454 O O . ARG A 1 190 ? -24.150 14.374 25.107 1.00 86.31 190 ARG A O 1
ATOM 1461 N N . ASP A 1 191 ? -22.314 15.340 24.249 1.00 88.12 191 ASP A N 1
ATOM 1462 C CA . ASP A 1 191 ? -22.350 16.546 25.085 1.00 88.12 191 ASP A CA 1
ATOM 1463 C C . ASP A 1 191 ? -22.248 17.852 24.283 1.00 88.12 191 ASP A C 1
ATOM 1465 O O . ASP A 1 191 ? -22.190 18.928 24.874 1.00 88.12 191 ASP A O 1
ATOM 1469 N N . GLY A 1 192 ? -22.216 17.779 22.947 1.00 84.81 192 GLY A N 1
ATOM 1470 C CA . GLY A 1 192 ? -22.159 18.947 22.068 1.00 84.81 192 GLY A CA 1
ATOM 1471 C C . GLY A 1 192 ? -20.838 19.718 22.122 1.00 84.81 192 GLY A C 1
ATOM 1472 O O . GLY A 1 192 ? -20.738 20.783 21.513 1.00 84.81 192 GLY A O 1
ATOM 1473 N N . ARG A 1 193 ? -19.816 19.215 22.831 1.00 85.00 193 ARG A N 1
ATOM 1474 C CA . ARG A 1 193 ? -18.519 19.892 22.953 1.00 85.00 193 ARG A CA 1
ATOM 1475 C C . ARG A 1 193 ? -17.752 19.873 21.641 1.00 85.00 193 ARG A C 1
ATOM 1477 O O . ARG A 1 193 ? -17.691 18.848 20.966 1.00 85.00 193 ARG A O 1
ATOM 1484 N N . ILE A 1 194 ? -17.102 20.992 21.341 1.00 84.62 194 ILE A N 1
ATOM 1485 C CA . ILE A 1 194 ? -16.247 21.150 20.167 1.00 84.62 194 ILE A CA 1
ATOM 1486 C C . ILE A 1 194 ? -14.805 20.774 20.528 1.00 84.62 194 ILE A C 1
ATOM 1488 O O . ILE A 1 194 ? -14.251 21.250 21.519 1.00 84.62 194 ILE A O 1
ATOM 1492 N N . VAL A 1 195 ? -14.196 19.921 19.709 1.00 85.12 195 VAL A N 1
ATOM 1493 C CA . VAL A 1 195 ? -12.807 19.474 19.801 1.00 85.12 195 VAL A CA 1
ATOM 1494 C C . VAL A 1 195 ? -12.092 19.869 18.517 1.00 85.12 195 VAL A C 1
ATOM 1496 O O . VAL A 1 195 ? -12.526 19.520 17.421 1.00 85.12 195 VAL A O 1
ATOM 1499 N N . ILE A 1 196 ? -10.982 20.589 18.658 1.00 86.25 196 ILE A N 1
ATOM 1500 C CA . ILE A 1 196 ? -10.099 20.933 17.544 1.00 86.25 196 ILE A CA 1
ATOM 1501 C C . ILE A 1 196 ? -9.007 19.873 17.479 1.00 86.25 196 ILE A C 1
ATOM 1503 O O . ILE A 1 196 ? -8.268 19.677 18.446 1.00 86.25 196 ILE A O 1
ATOM 1507 N N . TRP A 1 197 ? -8.898 19.199 16.341 1.00 83.44 197 TRP A N 1
ATOM 1508 C CA . TRP A 1 197 ? -7.865 18.207 16.091 1.00 83.44 197 TRP A CA 1
ATOM 1509 C C . TRP A 1 197 ? -6.925 18.688 14.993 1.00 83.44 197 TRP A C 1
ATOM 1511 O O . TRP A 1 197 ? -7.335 18.980 13.871 1.00 83.44 197 TRP A O 1
ATOM 1521 N N . TYR A 1 198 ? -5.644 18.761 15.320 1.00 79.31 198 TYR A N 1
ATOM 1522 C CA . TYR A 1 198 ? -4.574 19.112 14.397 1.00 79.31 198 TYR A CA 1
ATOM 1523 C C . TYR A 1 198 ? -3.891 17.813 13.962 1.00 79.31 198 TYR A C 1
ATOM 1525 O O . TYR A 1 198 ? -3.251 17.141 14.773 1.00 79.31 198 TYR A O 1
ATOM 1533 N N . GLY A 1 199 ? -4.063 17.447 12.688 1.00 66.56 199 GLY A N 1
ATOM 1534 C CA . GLY A 1 199 ? -3.502 16.241 12.078 1.00 66.56 199 GLY A CA 1
ATOM 1535 C C . GLY A 1 199 ? -1.979 16.315 11.983 1.00 66.56 199 GLY A C 1
ATOM 1536 O O . GLY A 1 199 ? -1.421 16.686 10.957 1.00 66.56 199 GLY A O 1
ATOM 1537 N N . GLY A 1 200 ? -1.294 15.987 13.075 1.00 51.16 200 GLY A N 1
ATOM 1538 C CA . GLY A 1 200 ? 0.131 15.687 13.089 1.00 51.16 200 GLY A CA 1
ATOM 1539 C C . GLY A 1 200 ? 0.311 14.180 13.170 1.00 51.16 200 GLY A C 1
ATOM 1540 O O . GLY A 1 200 ? -0.251 13.554 14.065 1.00 51.16 200 GLY A O 1
ATOM 1541 N N . SER A 1 201 ? 1.072 13.619 12.229 1.00 47.50 201 SER A N 1
ATOM 1542 C CA . SER A 1 201 ? 1.522 12.223 12.193 1.00 47.50 201 SER A CA 1
ATOM 1543 C C . SER A 1 201 ? 1.689 11.621 13.591 1.00 47.50 201 SER A C 1
ATOM 1545 O O . SER A 1 201 ? 2.404 12.189 14.419 1.00 47.50 201 SER A O 1
ATOM 1547 N N . GLU A 1 202 ? 1.021 10.488 13.814 1.00 42.50 202 GLU A N 1
ATOM 1548 C CA . GLU A 1 202 ? 1.070 9.617 14.993 1.00 42.50 202 GLU A CA 1
ATOM 1549 C C . GLU A 1 202 ? 2.399 9.733 15.761 1.00 42.50 202 GLU A C 1
ATOM 1551 O O . GLU A 1 202 ? 3.397 9.120 15.387 1.00 42.50 202 GLU A O 1
ATOM 1556 N N . GLY A 1 203 ? 2.461 10.548 16.819 1.00 42.62 203 GLY A N 1
ATOM 1557 C CA . GLY A 1 203 ? 3.739 10.699 17.514 1.00 42.62 203 GLY A CA 1
ATOM 1558 C C . GLY A 1 203 ? 3.771 11.527 18.785 1.00 42.62 203 GLY A C 1
ATOM 1559 O O . GLY A 1 203 ? 4.481 11.145 19.713 1.00 42.62 203 GLY A O 1
ATOM 1560 N N . THR A 1 204 ? 3.069 12.659 18.898 1.00 41.94 204 THR A N 1
ATOM 1561 C CA . THR A 1 204 ? 3.221 13.470 20.122 1.00 41.94 204 THR A CA 1
ATOM 1562 C C . THR A 1 204 ? 2.058 14.424 20.363 1.00 41.94 204 THR A C 1
ATOM 1564 O O . THR A 1 204 ? 1.850 15.390 19.634 1.00 41.94 204 THR A O 1
ATOM 1567 N N . TRP A 1 205 ? 1.306 14.154 21.430 1.00 44.50 205 TRP A N 1
ATOM 1568 C CA . TRP A 1 205 ? 0.217 14.997 21.912 1.00 44.50 205 TRP A CA 1
ATOM 1569 C C . TRP A 1 205 ? 0.787 16.060 22.852 1.00 44.50 205 TRP A C 1
ATOM 1571 O O . TRP A 1 205 ? 1.061 15.786 24.020 1.00 44.50 205 TRP A O 1
ATOM 1581 N N . TRP A 1 206 ? 0.980 17.280 22.358 1.00 41.56 206 TRP A N 1
ATOM 1582 C CA . TRP A 1 206 ? 1.376 18.403 23.205 1.00 41.56 206 TRP A CA 1
ATOM 1583 C C . TRP A 1 206 ? 0.127 19.085 23.773 1.00 41.56 206 TRP A C 1
ATOM 1585 O O . TRP A 1 206 ? -0.424 20.009 23.184 1.00 41.56 206 TRP A O 1
ATOM 1595 N N . LEU A 1 207 ? -0.328 18.635 24.945 1.00 39.94 207 LEU A N 1
ATOM 1596 C CA . LEU A 1 207 ? -1.202 19.429 25.816 1.00 39.94 207 LEU A CA 1
ATOM 1597 C C . LEU A 1 207 ? -0.328 20.428 26.591 1.00 39.94 207 LEU A C 1
ATOM 1599 O O . LEU A 1 207 ? 0.050 20.179 27.735 1.00 39.94 207 LEU A O 1
ATOM 1603 N N . ARG A 1 208 ? 0.046 21.555 25.973 1.00 40.56 208 ARG A N 1
ATOM 1604 C CA . ARG A 1 208 ? 0.635 22.693 26.702 1.00 40.56 208 ARG A CA 1
ATOM 1605 C C . ARG A 1 208 ? -0.003 24.025 26.292 1.00 40.56 208 ARG A C 1
ATOM 1607 O O . ARG A 1 208 ? 0.393 24.650 25.321 1.00 40.56 208 ARG A O 1
ATOM 1614 N N . ASN A 1 209 ? -1.010 24.410 27.075 1.00 37.88 209 ASN A N 1
ATOM 1615 C CA . ASN A 1 209 ? -1.336 25.719 27.671 1.00 37.88 209 ASN A CA 1
ATOM 1616 C C . ASN A 1 209 ? -1.060 27.071 26.978 1.00 37.88 209 ASN A C 1
ATOM 1618 O O . ASN A 1 209 ? -1.165 28.071 27.675 1.00 37.88 209 ASN A O 1
ATOM 1622 N N . SER A 1 210 ? -0.809 27.168 25.672 1.00 45.81 210 SER A N 1
ATOM 1623 C CA . SER A 1 210 ? -0.835 28.469 24.972 1.00 45.81 210 SER A CA 1
ATOM 1624 C C . SER A 1 210 ? -1.149 28.309 23.483 1.00 45.81 210 SER A C 1
ATOM 1626 O O . SER A 1 210 ? -0.298 28.549 22.631 1.00 45.81 210 SER A O 1
ATOM 1628 N N . LEU A 1 211 ? -2.376 27.902 23.148 1.00 49.69 211 LEU A N 1
ATOM 1629 C CA . LEU A 1 211 ? -2.868 27.999 21.772 1.00 49.69 211 LEU A CA 1
ATOM 1630 C C . LEU A 1 211 ? -3.513 29.379 21.590 1.00 49.69 211 LEU A C 1
ATOM 1632 O O . LEU A 1 211 ? -4.564 29.651 22.169 1.00 49.69 211 LEU A O 1
ATOM 1636 N N . ARG A 1 212 ? -2.890 30.261 20.803 1.00 52.59 212 ARG A N 1
ATOM 1637 C CA . ARG A 1 212 ? -3.567 31.461 20.296 1.00 52.59 212 ARG A CA 1
ATOM 1638 C C . ARG A 1 212 ? -4.251 31.082 18.993 1.00 52.59 212 ARG A C 1
ATOM 1640 O O . ARG A 1 212 ? -3.586 30.848 17.991 1.00 52.59 212 ARG A O 1
ATOM 1647 N N . ILE A 1 213 ? -5.574 30.982 19.028 1.00 55.12 213 ILE A N 1
ATOM 1648 C CA . ILE A 1 213 ? -6.376 30.763 17.828 1.00 55.12 213 ILE A CA 1
ATOM 1649 C C . ILE A 1 213 ? -6.505 32.123 17.141 1.00 55.12 213 ILE A C 1
ATOM 1651 O O . ILE A 1 213 ? -7.290 32.964 17.570 1.00 55.12 213 ILE A O 1
ATOM 1655 N N . ALA A 1 214 ? -5.689 32.356 16.118 1.00 57.09 214 ALA A N 1
ATOM 1656 C CA . ALA A 1 214 ? -5.893 33.451 15.182 1.00 57.09 214 ALA A CA 1
ATOM 1657 C C . ALA A 1 214 ? -6.641 32.883 13.974 1.00 57.09 214 ALA A C 1
ATOM 1659 O O . ALA A 1 214 ? -6.127 32.000 13.291 1.00 57.09 214 ALA A O 1
ATOM 1660 N N . LEU A 1 215 ? -7.868 33.347 13.745 1.00 56.09 215 LEU A N 1
ATOM 1661 C CA . LEU A 1 215 ? -8.598 33.042 12.518 1.00 56.09 215 LEU A CA 1
ATOM 1662 C C . LEU A 1 215 ? -8.036 33.924 11.400 1.00 56.09 215 LEU A C 1
ATOM 1664 O O . LEU A 1 215 ? -7.766 35.106 11.629 1.00 56.09 215 LEU A O 1
ATOM 1668 N N . ARG A 1 216 ? -7.846 33.362 10.201 1.00 55.53 216 ARG A N 1
ATOM 1669 C CA . ARG A 1 216 ? -7.524 34.178 9.026 1.00 55.53 216 ARG A CA 1
ATOM 1670 C C . ARG A 1 216 ? -8.676 35.169 8.799 1.00 55.53 216 ARG A C 1
ATOM 1672 O O . ARG A 1 216 ? -9.822 34.723 8.747 1.00 55.53 216 ARG A O 1
ATOM 1679 N N . PRO A 1 217 ? -8.402 36.477 8.649 1.00 58.31 217 PRO A N 1
ATOM 1680 C CA . PRO A 1 217 ? -9.447 37.483 8.446 1.00 58.31 217 PRO A CA 1
ATOM 1681 C C . PRO A 1 217 ? -10.251 37.264 7.152 1.00 58.31 217 PRO A C 1
ATOM 1683 O O . PRO A 1 217 ? -11.365 37.766 7.040 1.00 58.31 217 PRO A O 1
ATOM 1686 N N . ASP A 1 218 ? -9.725 36.466 6.222 1.00 63.81 218 ASP A N 1
ATOM 1687 C CA . ASP A 1 218 ? -10.310 36.248 4.896 1.00 63.81 218 ASP A CA 1
ATOM 1688 C C . ASP A 1 218 ? -11.390 35.146 4.858 1.00 63.81 218 ASP A C 1
ATOM 1690 O O . ASP A 1 218 ? -12.024 34.944 3.825 1.00 63.81 218 ASP A O 1
ATOM 1694 N N . TYR A 1 219 ? -11.634 34.438 5.969 1.00 52.38 219 TYR A N 1
ATOM 1695 C CA . TYR A 1 219 ? -12.682 33.415 6.069 1.00 52.38 219 TYR A CA 1
ATOM 1696 C C . TYR A 1 219 ? -13.833 33.909 6.948 1.00 52.38 219 TYR A C 1
ATOM 1698 O O . TYR A 1 219 ? -13.893 33.628 8.145 1.00 52.38 219 TYR A O 1
ATOM 1706 N N . PHE A 1 220 ? -14.769 34.641 6.346 1.00 46.84 220 PHE A N 1
ATOM 1707 C CA . PHE A 1 220 ? -16.044 34.987 6.973 1.00 46.84 220 PHE A CA 1
ATOM 1708 C C . PHE A 1 220 ? -17.204 34.226 6.317 1.00 46.84 220 PHE A C 1
ATOM 1710 O O . PHE A 1 220 ? -17.291 34.140 5.097 1.00 46.84 220 PHE A O 1
ATOM 1717 N N . TYR A 1 221 ? -18.118 33.772 7.182 1.00 41.25 221 TYR A N 1
ATOM 1718 C CA . TYR A 1 221 ? -19.464 33.237 6.937 1.00 41.25 221 TYR A CA 1
ATOM 1719 C C . TYR A 1 221 ? -19.631 31.790 6.469 1.00 41.25 221 TYR A C 1
ATOM 1721 O O . TYR A 1 221 ? -19.521 31.506 5.287 1.00 41.25 221 TYR A O 1
ATOM 1729 N N . TRP A 1 222 ? -20.132 30.950 7.385 1.00 34.44 222 TRP A N 1
ATOM 1730 C CA . TRP A 1 222 ? -21.288 30.081 7.120 1.00 34.44 222 TRP A CA 1
ATOM 1731 C C . TRP A 1 222 ? -22.236 30.112 8.336 1.00 34.44 222 TRP A C 1
ATOM 1733 O O . TRP A 1 222 ? -21.778 29.880 9.458 1.00 34.44 222 TRP A O 1
ATOM 1743 N N . PRO A 1 223 ? -23.542 30.395 8.164 1.00 39.69 223 PRO A N 1
ATOM 1744 C CA . PRO A 1 223 ? -24.520 30.187 9.221 1.00 39.69 223 PRO A CA 1
ATOM 1745 C C . PRO A 1 223 ? -24.772 28.680 9.362 1.00 39.69 223 PRO A C 1
ATOM 1747 O O . PRO A 1 223 ? -25.279 28.039 8.444 1.00 39.69 223 PRO A O 1
ATOM 1750 N N . CYS A 1 224 ? -24.403 28.107 10.507 1.00 35.91 224 CYS A N 1
ATOM 1751 C CA . CYS A 1 224 ? -24.864 26.773 10.887 1.00 35.91 224 CYS A CA 1
ATOM 1752 C C . CYS A 1 224 ? -26.327 26.891 11.335 1.00 35.91 224 CYS A C 1
ATOM 1754 O O . CYS A 1 224 ? -26.593 27.531 12.353 1.00 35.91 224 CYS A O 1
ATOM 1756 N N . TRP A 1 225 ? -27.244 26.314 10.558 1.00 37.53 225 TRP A N 1
ATOM 1757 C CA . TRP A 1 225 ? -28.608 25.994 10.989 1.00 37.53 225 TRP A CA 1
ATOM 1758 C C . TRP A 1 225 ? -28.636 24.590 11.596 1.00 37.53 225 TRP A C 1
ATOM 1760 O O . TRP A 1 225 ? -27.929 23.705 11.055 1.00 37.53 225 TRP A O 1
#

pLDDT: mean 71.86, std 19.06, range [34.44, 97.75]

Sequence (225 aa):
MDDENDRAPVGPLGLRPGDPVRLKRLQANKSMNGLVGYFMKLETAEDGGRYVVELGKRGPVRVREINVEKVGPTRRSERLAAREEAADQDPDPNDLDADPEAAPSKNKKRPAPAAKAASRAAKARPKAKTTVKKPSSFAKKTAAPKPGSLSRAPASFNVLDYRICSEPSLEVQDASQMKWRPCHLYQSLRDGRIVIWYGGSEGTWWLRNSLRIALRPDYFYWPCW

Secondary structure (DSSP, 8-state):
---GGG-S-BTTTTB-TT-EEEE---SS-GGGTT-EEEEEEEPPGGGTSPEEEE-GGG-EEEE-GGGEEEPPPPHHHHHHHHHHHTTSSPPPTT---------------PPPPPP-----------PPP-------------------------SS--GGGEEEEEEEEEEEE-TTT--EEEEEEEEETTT--EEEEE---SS-----S-------TT-------

Radius of gyration: 32.67 Å; chains: 1; bounding box: 46×84×101 Å

Organism: NCBI:txid2562239

Foldseek 3Di:
DDPPVQPAQADPVSAGFQFKKAFDDDPVDPVRHGQIFTWHHFDDVVVPGWTWTQRVPVGTDTHHPVGIDGDDCDVVNVVVVVVVVVVVPPPDPPPPPDDDDDDDDDDDDDDDDDDDDDDDDDDDDDDDDDDDDDDDDDDDDDDDPDPPPPPPPPPDDDLVQWDFPDDQPWWFQDPVPSDTFTWTWTQGPPPRDIDIGTDDPPDDDDPDDDGDGDTDPPDDDDDDD